Protein AF-A0A6A5V640-F1 (afdb_monomer)

Structure (mmCIF, N/CA/C/O backbone):
data_AF-A0A6A5V640-F1
#
_entry.id   AF-A0A6A5V640-F1
#
loop_
_atom_site.group_PDB
_atom_site.id
_atom_site.type_symbol
_atom_site.label_atom_id
_atom_site.label_alt_id
_atom_site.label_comp_id
_atom_site.label_asym_id
_atom_site.label_entity_id
_atom_site.label_seq_id
_atom_site.pdbx_PDB_ins_code
_atom_site.Cartn_x
_atom_site.Cartn_y
_atom_site.Cartn_z
_atom_site.occupancy
_atom_site.B_iso_or_equiv
_atom_site.auth_seq_id
_atom_site.auth_comp_id
_atom_site.auth_asym_id
_atom_site.auth_atom_id
_atom_site.pdbx_PDB_model_num
ATOM 1 N N . LEU A 1 1 ? -22.359 9.514 -0.130 1.00 83.19 1 LEU A N 1
ATOM 2 C CA . LEU A 1 1 ? -21.166 8.888 -0.755 1.00 83.19 1 LEU A CA 1
ATOM 3 C C . LEU A 1 1 ? -19.859 9.424 -0.189 1.00 83.19 1 LEU A C 1
ATOM 5 O O . LEU A 1 1 ? -19.037 8.633 0.251 1.00 83.19 1 LEU A O 1
ATOM 9 N N . PHE A 1 2 ? -19.688 10.746 -0.140 1.00 85.56 2 PHE A N 1
ATOM 10 C CA . PHE A 1 2 ? -18.412 11.365 0.232 1.00 85.56 2 PHE A CA 1
ATOM 11 C C . PHE A 1 2 ? -18.078 11.335 1.731 1.00 85.56 2 PHE A C 1
ATOM 13 O O . PHE A 1 2 ? -16.916 11.161 2.067 1.00 85.56 2 PHE A O 1
ATOM 20 N N . LYS A 1 3 ? -19.066 11.401 2.641 1.00 88.06 3 LYS A N 1
ATOM 21 C CA . LYS A 1 3 ? -18.824 11.199 4.089 1.00 88.06 3 LYS A CA 1
ATOM 22 C C . LYS A 1 3 ? -18.163 9.836 4.387 1.00 88.06 3 LYS A C 1
ATOM 24 O O . LYS A 1 3 ? -17.110 9.823 5.013 1.00 88.06 3 LYS A O 1
ATOM 29 N N . PRO A 1 4 ? -18.709 8.699 3.904 1.00 89.88 4 PRO A N 1
ATOM 30 C CA . PRO A 1 4 ? -18.049 7.399 4.044 1.00 89.88 4 PRO A CA 1
ATOM 31 C C . PRO A 1 4 ? -16.647 7.336 3.430 1.00 89.88 4 PRO A C 1
ATOM 33 O O . PRO A 1 4 ? -15.765 6.721 4.017 1.00 89.88 4 PRO A O 1
ATOM 36 N N . LEU A 1 5 ? -16.431 7.977 2.274 1.00 92.25 5 LEU A N 1
ATOM 37 C CA . LEU A 1 5 ? -15.107 8.059 1.648 1.00 92.25 5 LEU A CA 1
ATOM 38 C C . LEU A 1 5 ? -14.114 8.809 2.544 1.00 92.25 5 LEU A C 1
ATOM 40 O O . LEU A 1 5 ? -13.011 8.322 2.757 1.00 92.25 5 LEU A O 1
ATOM 44 N N . LEU A 1 6 ? -14.516 9.962 3.087 1.00 92.38 6 LEU A N 1
ATOM 45 C CA . LEU A 1 6 ? -13.693 10.759 3.994 1.00 92.38 6 LEU A CA 1
ATOM 46 C C . LEU A 1 6 ? -13.289 9.942 5.225 1.00 92.38 6 LEU A C 1
ATOM 48 O O . LEU A 1 6 ? -12.111 9.884 5.554 1.00 92.38 6 LEU A O 1
ATOM 52 N N . LEU A 1 7 ? -14.248 9.274 5.872 1.00 93.62 7 LEU A N 1
ATOM 53 C CA . LEU A 1 7 ? -13.985 8.448 7.055 1.00 93.62 7 LEU A CA 1
ATOM 54 C C . LEU A 1 7 ? -13.059 7.267 6.740 1.00 93.62 7 LEU A C 1
ATOM 56 O O . LEU A 1 7 ? -12.133 6.992 7.500 1.00 93.62 7 LEU A O 1
ATOM 60 N N . ALA A 1 8 ? -13.279 6.588 5.611 1.00 93.94 8 ALA A N 1
ATOM 61 C CA . ALA A 1 8 ? -12.429 5.483 5.180 1.00 93.94 8 ALA A CA 1
ATOM 62 C C . ALA A 1 8 ? -11.005 5.954 4.852 1.00 93.94 8 ALA A C 1
ATOM 64 O O . ALA A 1 8 ? -10.042 5.299 5.238 1.00 93.94 8 ALA A O 1
ATOM 65 N N . TYR A 1 9 ? -10.866 7.108 4.196 1.00 94.81 9 TYR A N 1
ATOM 66 C CA . TYR A 1 9 ? -9.568 7.697 3.878 1.00 94.81 9 TYR A CA 1
ATOM 67 C C . TYR A 1 9 ? -8.826 8.160 5.132 1.00 94.81 9 TYR A C 1
ATOM 69 O O . TYR A 1 9 ? -7.646 7.863 5.281 1.00 94.81 9 TYR A O 1
ATOM 77 N N . LEU A 1 10 ? -9.517 8.824 6.063 1.00 94.19 10 LEU A N 1
ATOM 78 C CA . LEU A 1 10 ? -8.949 9.202 7.358 1.00 94.19 10 LEU A CA 1
ATOM 79 C C . LEU A 1 10 ? -8.451 7.970 8.116 1.00 94.19 10 LEU A C 1
ATOM 81 O O . LEU A 1 10 ? -7.334 7.988 8.618 1.00 94.19 10 LEU A O 1
ATOM 85 N N . LYS A 1 11 ? -9.234 6.884 8.136 1.00 94.31 11 LYS A N 1
ATOM 86 C CA . LYS A 1 11 ? -8.821 5.613 8.742 1.00 94.31 11 LYS A CA 1
ATOM 87 C C . LYS A 1 11 ? -7.591 5.014 8.055 1.00 94.31 11 LYS A C 1
ATOM 89 O O . LYS A 1 11 ? -6.667 4.610 8.746 1.00 94.31 11 LYS A O 1
ATOM 94 N N . ALA A 1 12 ? -7.558 4.978 6.723 1.00 92.69 12 ALA A N 1
ATOM 95 C CA . ALA A 1 12 ? -6.407 4.469 5.973 1.00 92.69 12 ALA A CA 1
ATOM 96 C C . ALA A 1 12 ? -5.138 5.306 6.233 1.00 92.69 12 ALA A C 1
ATOM 98 O O . ALA A 1 12 ? -4.031 4.779 6.355 1.00 92.69 12 ALA A O 1
ATOM 99 N N . LEU A 1 13 ? -5.300 6.624 6.363 1.00 92.12 13 LEU A N 1
ATOM 100 C CA . LEU A 1 13 ? -4.211 7.544 6.665 1.00 92.12 13 LEU A CA 1
ATOM 101 C C . LEU A 1 13 ? -3.693 7.347 8.094 1.00 92.12 13 LEU A C 1
ATOM 103 O O . LEU A 1 13 ? -2.481 7.274 8.288 1.00 92.12 13 LEU A O 1
ATOM 107 N N . THR A 1 14 ? -4.572 7.215 9.091 1.00 92.19 14 THR A N 1
ATOM 108 C CA . THR A 1 14 ? -4.141 6.963 10.475 1.00 92.19 14 THR A CA 1
ATOM 109 C C . THR A 1 14 ? -3.458 5.609 10.615 1.00 92.19 14 THR A C 1
ATOM 111 O O . THR A 1 14 ? -2.423 5.532 11.274 1.00 92.19 14 THR A O 1
ATOM 114 N N . THR A 1 15 ? -3.955 4.563 9.947 1.00 90.81 15 THR A N 1
ATOM 115 C CA . THR A 1 15 ? -3.275 3.260 9.922 1.00 90.81 15 THR A CA 1
ATOM 116 C C . THR A 1 15 ? -1.907 3.355 9.263 1.00 90.81 15 THR A C 1
ATOM 118 O O . THR A 1 15 ? -0.949 2.818 9.804 1.00 90.81 15 THR A O 1
ATOM 121 N N . TYR A 1 16 ? -1.773 4.093 8.157 1.00 90.88 16 TYR A N 1
ATOM 122 C CA . TYR A 1 16 ? -0.480 4.297 7.499 1.00 90.88 16 TYR A CA 1
ATOM 123 C C . TYR A 1 16 ? 0.527 5.016 8.406 1.00 90.88 16 TYR A C 1
ATOM 125 O O . TYR A 1 16 ? 1.676 4.591 8.517 1.00 90.88 16 TYR A O 1
ATOM 133 N N . LEU A 1 17 ? 0.100 6.085 9.086 1.00 90.50 17 LEU A N 1
ATOM 134 C CA . LEU A 1 17 ? 0.956 6.819 10.022 1.00 90.50 17 LEU A CA 1
ATOM 135 C C . LEU A 1 17 ? 1.378 5.953 11.211 1.00 90.50 17 LEU A C 1
ATOM 137 O O . LEU A 1 17 ? 2.538 6.014 11.616 1.00 90.50 17 LEU A O 1
ATOM 141 N N . HIS A 1 18 ? 0.459 5.138 11.734 1.00 89.31 18 HIS A N 1
ATOM 142 C CA . HIS A 1 18 ? 0.736 4.208 12.824 1.00 89.31 18 HIS A CA 1
ATOM 143 C C . HIS A 1 18 ? 1.710 3.103 12.393 1.00 89.31 18 HIS A C 1
ATOM 145 O O . HIS A 1 18 ? 2.699 2.859 13.076 1.00 89.31 18 HIS A O 1
ATOM 151 N N . GLU A 1 19 ? 1.486 2.473 11.235 1.00 89.69 19 GLU A N 1
ATOM 152 C CA . GLU A 1 19 ? 2.383 1.451 10.677 1.00 89.69 19 GLU A CA 1
ATOM 153 C C . GLU A 1 19 ? 3.792 1.998 10.421 1.00 89.69 19 GLU A C 1
ATOM 155 O O . GLU A 1 19 ? 4.782 1.303 10.639 1.00 89.69 19 GLU A O 1
ATOM 160 N N . ALA A 1 20 ? 3.890 3.251 9.974 1.00 87.44 20 ALA A N 1
ATOM 161 C CA . ALA A 1 20 ? 5.163 3.913 9.744 1.00 87.44 20 ALA A CA 1
ATOM 162 C C . ALA A 1 20 ? 5.781 4.531 11.008 1.00 87.44 20 ALA A C 1
ATOM 164 O O . ALA A 1 20 ? 6.901 5.028 10.915 1.00 87.44 20 ALA A O 1
ATOM 165 N N . GLN A 1 21 ? 5.075 4.555 12.147 1.00 86.75 21 GLN A N 1
ATOM 166 C CA . GLN A 1 21 ? 5.479 5.245 13.384 1.00 86.75 21 GLN A CA 1
ATOM 167 C C . GLN A 1 21 ? 5.934 6.704 13.154 1.00 86.75 21 GLN A C 1
ATOM 169 O O . GLN A 1 21 ? 6.833 7.209 13.820 1.00 86.75 21 GLN A O 1
ATOM 174 N N . GLY A 1 22 ? 5.378 7.380 12.144 1.00 85.50 22 GLY A N 1
ATOM 175 C CA . GLY A 1 22 ? 5.821 8.722 11.734 1.00 85.50 22 GLY A CA 1
ATOM 176 C C . GLY A 1 22 ? 7.211 8.798 11.074 1.00 85.50 22 GLY A C 1
ATOM 177 O O . GLY A 1 22 ? 7.643 9.884 10.696 1.00 85.50 22 GLY A O 1
ATOM 178 N N . LEU A 1 23 ? 7.904 7.674 10.858 1.00 86.88 23 LEU A N 1
ATOM 179 C CA . LEU A 1 23 ? 9.219 7.619 10.197 1.00 86.88 23 LEU A CA 1
ATOM 180 C C . LEU A 1 23 ? 9.146 7.920 8.694 1.00 86.88 23 LEU A C 1
ATOM 182 O O . LEU A 1 23 ? 10.158 8.248 8.066 1.00 86.88 23 LEU A O 1
ATOM 186 N N . LEU A 1 24 ? 7.964 7.760 8.093 1.00 86.44 24 LEU A N 1
ATOM 187 C CA . LEU A 1 24 ? 7.711 8.064 6.691 1.00 86.44 24 LEU A CA 1
ATOM 188 C C . LEU A 1 24 ? 6.786 9.265 6.563 1.00 86.44 24 LEU A C 1
ATOM 190 O O . LEU A 1 24 ? 5.650 9.253 7.030 1.00 86.44 24 LEU A O 1
ATOM 194 N N . LEU A 1 25 ? 7.258 10.268 5.829 1.00 86.56 25 LEU A N 1
ATOM 195 C CA . LEU A 1 25 ? 6.420 11.362 5.362 1.00 86.56 25 LEU A CA 1
ATOM 196 C C . LEU A 1 25 ? 5.479 10.858 4.265 1.00 86.56 25 LEU A C 1
ATOM 198 O O . LEU A 1 25 ? 5.906 10.142 3.353 1.00 86.56 25 LEU A O 1
ATOM 202 N N . VAL A 1 26 ? 4.216 11.278 4.333 1.00 87.75 26 VAL A N 1
ATOM 203 C CA . VAL A 1 26 ? 3.234 11.044 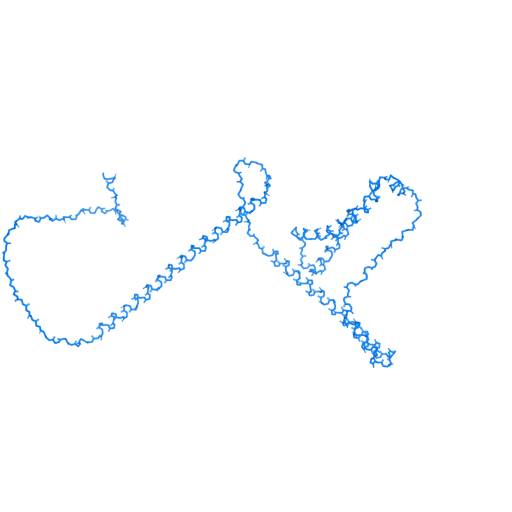3.271 1.00 87.75 26 VAL A CA 1
ATOM 204 C C . VAL A 1 26 ? 3.654 11.845 2.042 1.00 87.75 26 VAL A C 1
ATOM 206 O O . VAL A 1 26 ? 3.713 13.075 2.075 1.00 87.75 26 VAL A O 1
ATOM 209 N N . LYS A 1 27 ? 3.959 11.156 0.943 1.00 87.56 27 LYS A N 1
ATOM 210 C CA . LYS A 1 27 ? 4.291 11.781 -0.341 1.00 87.56 27 LYS A CA 1
ATOM 211 C C . LYS A 1 27 ? 3.107 11.699 -1.294 1.00 87.56 27 LYS A C 1
ATOM 213 O O . LYS A 1 27 ? 2.215 10.870 -1.153 1.00 87.56 27 LYS A O 1
ATOM 218 N N . LYS A 1 28 ? 3.151 12.496 -2.366 1.00 86.94 28 LYS A N 1
ATOM 219 C CA . LYS A 1 28 ? 2.144 12.458 -3.444 1.00 86.94 28 LYS A CA 1
ATOM 220 C C . LYS A 1 28 ? 1.952 11.054 -4.042 1.00 86.94 28 LYS A C 1
ATOM 222 O O . LYS A 1 28 ? 0.849 10.713 -4.449 1.00 86.94 28 LYS A O 1
ATOM 227 N N . GLY A 1 29 ? 3.008 10.237 -4.076 1.00 83.88 29 GLY A N 1
ATOM 228 C CA . GLY A 1 29 ? 2.938 8.850 -4.552 1.00 83.88 29 GLY A CA 1
ATOM 229 C C . GLY A 1 29 ? 2.119 7.915 -3.655 1.00 83.88 29 GLY A C 1
ATOM 230 O O . GLY A 1 29 ? 1.600 6.917 -4.149 1.00 83.88 29 GLY A O 1
ATOM 231 N N . ASP A 1 30 ? 1.952 8.257 -2.377 1.00 87.12 30 ASP A N 1
ATOM 232 C CA . ASP A 1 30 ? 1.214 7.448 -1.403 1.00 87.12 30 ASP A CA 1
ATOM 233 C C . ASP A 1 30 ? -0.297 7.754 -1.437 1.00 87.12 30 ASP A C 1
ATOM 235 O O . ASP A 1 30 ? -1.102 6.970 -0.939 1.00 87.12 30 ASP A O 1
ATOM 239 N N . PHE A 1 31 ? -0.703 8.849 -2.099 1.00 91.62 31 PHE A N 1
ATOM 240 C CA . PHE A 1 31 ? -2.108 9.239 -2.239 1.00 91.62 31 PHE A CA 1
ATOM 241 C C . PHE A 1 31 ? -2.951 8.150 -2.903 1.00 91.62 31 PHE A C 1
ATOM 243 O O . PHE A 1 31 ? -3.997 7.787 -2.378 1.00 91.62 31 PHE A O 1
ATOM 250 N N . PHE A 1 32 ? -2.523 7.633 -4.061 1.00 91.38 32 PHE A N 1
ATOM 251 C CA . PHE A 1 32 ? -3.366 6.724 -4.839 1.00 91.38 32 PHE A CA 1
ATOM 252 C C . PHE A 1 32 ? -3.629 5.392 -4.122 1.00 91.38 32 PHE A C 1
ATOM 254 O O . PHE A 1 32 ? -4.789 4.999 -4.083 1.00 91.38 32 PHE A O 1
ATOM 261 N N . PRO A 1 33 ? -2.636 4.711 -3.512 1.00 91.38 33 PRO A N 1
ATOM 262 C CA . PRO A 1 33 ? -2.901 3.522 -2.702 1.00 91.38 33 PRO A CA 1
ATOM 263 C C . PRO A 1 33 ? -3.914 3.762 -1.572 1.00 91.38 33 PRO A C 1
ATOM 265 O O . PRO A 1 33 ? -4.885 3.014 -1.469 1.00 91.38 33 PRO A O 1
ATOM 268 N N . LEU A 1 34 ? -3.738 4.833 -0.788 1.00 92.69 34 LEU A N 1
ATOM 269 C CA . LEU A 1 34 ? -4.631 5.181 0.328 1.00 92.69 34 LEU A CA 1
ATOM 270 C C . LEU A 1 34 ? -6.040 5.546 -0.157 1.00 92.69 34 LEU A C 1
ATOM 272 O O . LEU A 1 34 ? -7.049 5.111 0.399 1.00 92.69 34 LEU A O 1
ATOM 276 N N . PHE A 1 35 ? -6.114 6.333 -1.230 1.00 94.25 35 PHE A N 1
ATOM 277 C CA . PHE A 1 35 ? -7.369 6.710 -1.863 1.00 94.25 35 PHE A CA 1
ATOM 278 C C . PHE A 1 35 ? -8.092 5.496 -2.441 1.00 94.25 35 PHE A C 1
ATOM 280 O O . PHE A 1 35 ? -9.301 5.375 -2.277 1.00 94.25 35 PHE A O 1
ATOM 287 N N . TRP A 1 36 ? -7.372 4.597 -3.110 1.00 94.38 36 TRP A N 1
ATOM 288 C CA . TRP A 1 36 ? -7.953 3.418 -3.737 1.00 94.38 36 TRP A CA 1
ATOM 289 C C . TRP A 1 36 ? -8.538 2.465 -2.697 1.00 94.38 36 TRP A C 1
ATOM 291 O O . TRP A 1 36 ? -9.663 1.991 -2.860 1.00 94.38 36 TRP A O 1
ATOM 301 N N . GLU A 1 37 ? -7.832 2.243 -1.589 1.00 93.31 37 GLU A N 1
ATOM 302 C CA . GLU A 1 37 ? -8.354 1.472 -0.462 1.00 93.31 37 GLU A CA 1
ATOM 303 C C . GLU A 1 37 ? -9.655 2.089 0.071 1.00 93.31 37 GLU A C 1
ATOM 305 O O . GLU A 1 37 ? -10.697 1.427 0.093 1.00 93.31 37 GLU A O 1
ATOM 310 N N . ALA A 1 38 ? -9.641 3.388 0.381 1.00 94.62 38 ALA A N 1
ATOM 311 C CA . ALA A 1 38 ? -10.828 4.103 0.841 1.00 94.62 38 ALA A CA 1
ATOM 312 C C . ALA A 1 38 ? -11.985 4.037 -0.171 1.00 94.62 38 ALA A C 1
ATOM 314 O O . ALA A 1 38 ? -13.132 3.788 0.207 1.00 94.62 38 ALA A O 1
ATOM 315 N N . TRP A 1 39 ? -11.682 4.191 -1.461 1.00 94.06 39 TRP A N 1
ATOM 316 C CA . TRP A 1 39 ? -12.645 4.136 -2.554 1.00 94.06 39 TRP A CA 1
ATOM 317 C C . TRP A 1 39 ? -13.341 2.778 -2.630 1.00 94.06 39 TRP A C 1
ATOM 319 O O . TRP A 1 39 ? -14.569 2.716 -2.701 1.00 94.06 39 TRP A O 1
ATOM 329 N N . THR A 1 40 ? -12.583 1.681 -2.567 1.00 93.44 40 THR A N 1
ATOM 330 C CA . THR A 1 40 ? -13.148 0.320 -2.608 1.00 93.44 40 THR A CA 1
ATOM 331 C C . THR A 1 40 ? -14.044 0.020 -1.403 1.00 93.44 40 THR A C 1
ATOM 333 O O . THR A 1 40 ? -15.020 -0.730 -1.514 1.00 93.44 40 THR A O 1
ATOM 336 N N . ILE A 1 41 ? -13.764 0.642 -0.255 1.00 91.00 41 ILE A N 1
ATOM 337 C CA . ILE A 1 41 ? -14.586 0.530 0.951 1.00 91.00 41 ILE A CA 1
ATOM 338 C C . ILE A 1 41 ? -15.878 1.345 0.803 1.00 91.00 41 ILE A C 1
ATOM 340 O O . ILE A 1 41 ? -16.960 0.834 1.113 1.00 91.00 41 ILE A O 1
ATOM 344 N N . SER A 1 42 ? -15.788 2.587 0.322 1.00 90.94 42 SER A N 1
ATOM 345 C CA . SER A 1 42 ? -16.916 3.522 0.298 1.00 90.94 42 SER A CA 1
ATOM 346 C C . SER A 1 42 ? -17.847 3.343 -0.903 1.00 90.94 42 SER A C 1
ATOM 348 O O . SER A 1 42 ? -19.066 3.417 -0.743 1.00 90.94 42 SER A O 1
ATOM 350 N N . PHE A 1 43 ? -17.320 3.077 -2.101 1.00 91.19 43 PHE A N 1
ATOM 351 C CA . PHE A 1 43 ? -18.090 2.972 -3.350 1.00 91.19 43 PHE A CA 1
ATOM 352 C C . PHE A 1 43 ? -18.587 1.548 -3.621 1.00 91.19 43 PHE A C 1
ATOM 354 O O . PHE A 1 43 ? -18.476 1.008 -4.719 1.00 91.19 43 PHE A O 1
ATOM 361 N N . LYS A 1 44 ? -19.197 0.929 -2.607 1.00 92.62 44 LYS A N 1
ATOM 362 C CA . LYS A 1 44 ? -19.898 -0.354 -2.752 1.00 92.62 44 LYS A CA 1
ATOM 363 C C . LYS A 1 44 ? -21.324 -0.127 -3.240 1.00 92.62 44 LYS A C 1
ATOM 365 O O . LYS A 1 44 ? -21.980 0.819 -2.804 1.00 92.62 44 LYS A O 1
ATOM 370 N N . LYS A 1 45 ? -21.862 -1.056 -4.044 1.00 91.88 45 LYS A N 1
ATOM 371 C CA . LYS A 1 45 ? -23.257 -1.016 -4.540 1.00 91.88 45 LYS A CA 1
ATOM 372 C C . LYS A 1 45 ? -24.262 -0.711 -3.421 1.00 91.88 45 LYS A C 1
ATOM 374 O O . LYS A 1 45 ? -25.115 0.152 -3.582 1.00 91.88 45 LYS A O 1
ATOM 379 N N . LYS A 1 46 ? -24.113 -1.357 -2.257 1.00 91.38 46 LYS A N 1
ATOM 380 C CA . LYS A 1 46 ? -24.972 -1.135 -1.079 1.00 91.38 46 LYS A CA 1
ATOM 381 C C . LYS A 1 46 ? -24.918 0.315 -0.575 1.00 91.38 46 LYS A C 1
ATOM 383 O O . LYS A 1 46 ? -25.960 0.915 -0.335 1.00 91.38 46 LYS A O 1
ATOM 388 N N . THR A 1 47 ? -23.722 0.883 -0.434 1.00 89.12 47 THR A N 1
ATOM 389 C CA . THR A 1 47 ? -23.517 2.267 0.028 1.00 89.12 47 THR A CA 1
ATOM 390 C C . THR A 1 47 ? -24.041 3.278 -0.987 1.00 89.12 47 THR A C 1
ATOM 392 O O . THR A 1 47 ? -24.643 4.280 -0.605 1.00 89.12 47 THR A O 1
ATOM 395 N N . ILE A 1 48 ? -23.867 2.984 -2.279 1.00 90.25 48 ILE A N 1
ATOM 396 C CA . ILE A 1 48 ? -24.400 3.789 -3.378 1.00 90.25 48 ILE A CA 1
ATOM 397 C C . ILE A 1 48 ? -25.927 3.814 -3.323 1.00 90.25 48 ILE A C 1
ATOM 399 O O . ILE A 1 48 ? -26.507 4.892 -3.217 1.00 90.25 48 ILE A O 1
ATOM 403 N N . LEU A 1 49 ? -26.582 2.655 -3.259 1.00 90.19 49 LEU A N 1
ATOM 404 C CA . LEU A 1 49 ? -28.041 2.577 -3.143 1.00 90.19 49 LEU A CA 1
ATOM 405 C C . LEU A 1 49 ? -28.566 3.294 -1.890 1.00 90.19 49 LEU A C 1
ATOM 407 O O . LEU A 1 49 ? -29.501 4.084 -1.988 1.00 90.19 49 LEU A O 1
ATOM 411 N N . LYS A 1 50 ? -27.927 3.095 -0.727 1.00 88.94 50 LYS A N 1
ATOM 412 C CA . LYS A 1 50 ? -28.277 3.823 0.507 1.00 88.94 50 LYS A CA 1
ATOM 413 C C . LYS A 1 50 ? -28.155 5.337 0.332 1.00 88.94 50 LYS A C 1
ATOM 415 O O . LYS A 1 50 ? -29.000 6.073 0.825 1.00 88.94 50 LYS A O 1
ATOM 420 N N . SER A 1 51 ? -27.128 5.804 -0.376 1.00 87.44 51 SER A N 1
ATOM 421 C CA . SER A 1 51 ? -26.930 7.236 -0.597 1.00 87.44 51 SER A CA 1
ATOM 422 C C . SER A 1 51 ? -27.965 7.859 -1.532 1.00 87.44 51 SER A C 1
ATOM 424 O O . SER A 1 51 ? -28.419 8.956 -1.236 1.00 87.44 51 SER A O 1
ATOM 426 N N . PHE A 1 52 ? -28.384 7.155 -2.589 1.00 88.62 52 PHE A N 1
ATOM 427 C CA . PHE A 1 52 ? -29.469 7.606 -3.467 1.00 88.62 52 PHE A CA 1
ATOM 428 C C . PHE A 1 52 ? -30.827 7.604 -2.757 1.00 88.62 52 PHE A C 1
ATOM 430 O O . PHE A 1 52 ? -31.624 8.520 -2.957 1.00 88.62 52 PHE A O 1
ATOM 437 N N . LYS A 1 53 ? -31.062 6.617 -1.880 1.00 87.81 53 LYS A N 1
ATOM 438 C CA . LYS A 1 53 ? -32.258 6.571 -1.031 1.00 87.81 53 LYS A CA 1
ATOM 439 C C . LYS A 1 53 ? -32.284 7.747 -0.051 1.00 87.81 53 LYS A C 1
ATOM 441 O O . LYS A 1 53 ? -33.317 8.383 0.102 1.00 87.81 53 LYS A O 1
ATOM 446 N N . ALA A 1 54 ? -31.150 8.055 0.580 1.00 85.88 54 ALA A N 1
ATOM 447 C CA . ALA A 1 54 ? -31.034 9.157 1.536 1.00 85.88 54 ALA A CA 1
ATOM 448 C C . ALA A 1 54 ? -31.216 10.543 0.895 1.00 85.88 54 ALA A C 1
ATOM 450 O O . ALA A 1 54 ? -31.659 11.465 1.567 1.00 85.88 54 ALA A O 1
ATOM 451 N N . THR A 1 55 ? -30.879 10.707 -0.387 1.00 84.88 55 THR A N 1
ATOM 452 C CA . THR A 1 55 ? -31.134 11.956 -1.119 1.00 84.88 55 THR A CA 1
ATOM 453 C C . THR A 1 55 ? -32.537 12.027 -1.715 1.00 84.88 55 THR A C 1
ATOM 455 O O . THR A 1 55 ? -32.883 13.056 -2.282 1.00 84.88 55 THR A O 1
ATOM 458 N N . GLY A 1 56 ? -33.333 10.953 -1.653 1.00 85.69 56 GLY A N 1
ATOM 459 C CA . GLY A 1 56 ? -34.659 10.917 -2.274 1.00 85.69 56 GLY A CA 1
ATOM 460 C C . GLY A 1 56 ? -34.642 11.024 -3.805 1.00 85.69 56 GLY A C 1
ATOM 461 O O . GLY A 1 56 ? -35.690 11.231 -4.412 1.00 85.69 56 GLY A O 1
ATOM 462 N N . ILE A 1 57 ? -33.468 10.898 -4.444 1.00 85.25 57 ILE A N 1
ATOM 463 C CA . ILE A 1 57 ? -33.332 10.896 -5.911 1.00 85.25 57 ILE A CA 1
ATOM 464 C C . ILE A 1 57 ? -33.865 9.571 -6.463 1.00 85.25 57 ILE A C 1
ATOM 466 O O . ILE A 1 57 ? -34.588 9.553 -7.460 1.00 85.25 57 ILE A O 1
ATOM 470 N N . TRP A 1 58 ? -33.499 8.463 -5.806 1.00 81.06 58 TRP A N 1
ATOM 471 C CA . TRP A 1 58 ? -33.960 7.125 -6.155 1.00 81.06 58 TRP A CA 1
ATOM 472 C C . TRP A 1 58 ? -34.086 6.226 -4.914 1.00 81.06 58 TRP A C 1
ATOM 474 O O . TRP A 1 58 ? -33.069 5.938 -4.272 1.00 81.06 58 TRP A O 1
ATOM 484 N N . PRO A 1 59 ? -35.289 5.722 -4.587 1.00 85.50 59 PRO A N 1
ATOM 485 C CA . PRO A 1 59 ? -36.588 6.031 -5.201 1.00 85.50 59 PRO A CA 1
ATOM 486 C C . PRO A 1 59 ? -36.933 7.521 -5.081 1.00 85.50 59 PRO A C 1
ATOM 488 O O . PRO A 1 59 ? -36.508 8.166 -4.124 1.00 85.50 59 PRO A O 1
ATOM 491 N N . ARG A 1 60 ? -37.670 8.069 -6.054 1.00 86.06 60 ARG A N 1
ATOM 492 C CA . ARG A 1 60 ? -38.011 9.497 -6.081 1.00 86.06 60 ARG A CA 1
ATOM 493 C C . ARG A 1 60 ? -38.965 9.817 -4.923 1.00 86.06 60 ARG A C 1
ATOM 495 O O . ARG A 1 60 ? -40.134 9.458 -4.981 1.00 86.06 60 ARG A O 1
ATOM 502 N N . ASN A 1 61 ? -38.454 10.451 -3.870 1.00 85.12 61 ASN A N 1
ATOM 503 C CA . ASN A 1 61 ? -39.224 10.851 -2.693 1.00 85.12 61 ASN A CA 1
ATOM 504 C C . ASN A 1 61 ? -38.622 12.122 -2.067 1.00 85.12 61 ASN A C 1
ATOM 506 O O . ASN A 1 61 ? -37.587 12.070 -1.404 1.00 85.12 61 ASN A O 1
ATOM 510 N N . ALA A 1 62 ? -39.288 13.262 -2.265 1.00 82.50 62 ALA A N 1
ATOM 511 C CA . ALA A 1 62 ? -38.842 14.557 -1.749 1.00 82.50 62 ALA A CA 1
ATOM 512 C C . ALA A 1 62 ? -39.010 14.699 -0.224 1.00 82.50 62 ALA A C 1
ATOM 514 O O . ALA A 1 62 ? -38.293 15.484 0.400 1.00 82.50 62 ALA A O 1
ATOM 515 N N . GLU A 1 63 ? -39.902 13.918 0.398 1.00 84.56 63 GLU A N 1
ATOM 516 C CA . GLU A 1 63 ? -40.172 14.004 1.838 1.00 84.56 63 GLU A CA 1
ATOM 517 C C . GLU A 1 63 ? -38.949 13.652 2.682 1.00 84.56 63 GLU A C 1
ATOM 519 O O . GLU A 1 63 ? -38.786 14.197 3.768 1.00 84.56 63 GLU A O 1
ATOM 524 N N . VAL A 1 64 ? -38.047 12.811 2.166 1.00 82.50 64 VAL A N 1
ATOM 525 C CA . VAL A 1 64 ? -36.797 12.435 2.848 1.00 82.50 64 VAL A CA 1
ATOM 526 C C . VAL A 1 64 ? -35.935 13.666 3.155 1.00 82.50 64 VAL A C 1
ATOM 528 O O . VAL A 1 64 ? -35.319 13.750 4.215 1.00 82.50 64 VAL A O 1
ATOM 531 N N . ILE A 1 65 ? -35.907 14.647 2.248 1.00 81.75 65 ILE A N 1
ATOM 532 C CA . ILE A 1 65 ? -35.184 15.906 2.460 1.00 81.75 65 ILE A CA 1
ATOM 533 C C . ILE A 1 65 ? -35.982 16.810 3.403 1.00 81.75 65 ILE A C 1
ATOM 535 O O . ILE A 1 65 ? -35.406 17.395 4.317 1.00 81.75 65 ILE A O 1
ATOM 539 N N . LEU A 1 66 ? -37.301 16.897 3.213 1.00 84.81 66 LEU A N 1
ATOM 540 C CA . LEU A 1 66 ? -38.178 17.763 4.008 1.00 84.81 66 LEU A CA 1
ATOM 541 C C . LEU A 1 66 ? -38.235 17.349 5.489 1.00 84.81 66 LEU A C 1
ATOM 543 O O . LEU A 1 66 ? -38.250 18.214 6.362 1.00 84.81 66 LEU A O 1
ATOM 547 N N . GLN A 1 67 ? -38.193 16.048 5.793 1.00 83.44 67 GLN A N 1
ATOM 548 C CA . GLN A 1 67 ? -38.157 15.520 7.163 1.00 83.44 67 GLN A CA 1
ATOM 549 C C . GLN A 1 67 ? -36.922 15.983 7.944 1.00 83.44 67 GLN A C 1
ATOM 551 O O . GLN A 1 67 ? -37.011 16.178 9.150 1.00 83.44 67 GLN A O 1
ATOM 556 N N . LYS A 1 68 ? -35.794 16.235 7.270 1.00 79.50 68 LYS A N 1
ATOM 557 C CA . LYS A 1 68 ? -34.561 16.722 7.907 1.00 79.50 68 LYS A CA 1
ATOM 558 C C . LYS A 1 68 ? -34.698 18.134 8.494 1.00 79.50 68 LYS A C 1
ATOM 560 O O . LYS A 1 68 ? -33.950 18.491 9.397 1.00 79.50 68 LYS A O 1
ATOM 565 N N . TYR A 1 69 ? -35.621 18.934 7.961 1.00 81.06 69 TYR A N 1
ATOM 566 C CA . TYR A 1 69 ? -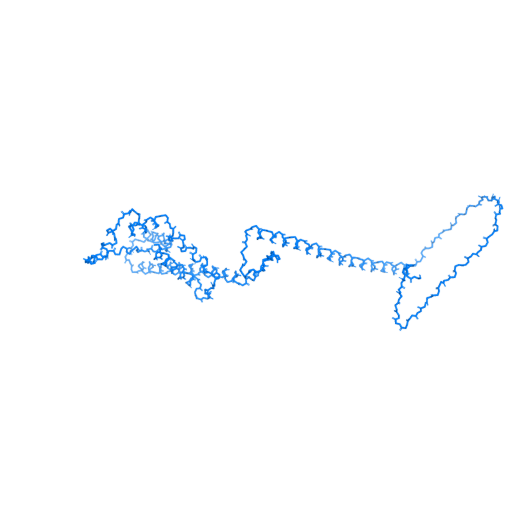35.880 20.308 8.403 1.00 81.06 69 TYR A CA 1
ATOM 567 C C . TYR A 1 69 ? -37.080 20.411 9.346 1.00 81.06 69 TYR A C 1
ATOM 569 O O . TYR A 1 69 ? -37.357 21.490 9.866 1.00 81.06 69 TYR A O 1
ATOM 577 N N . ARG A 1 70 ? -37.790 19.302 9.593 1.00 83.38 70 ARG A N 1
ATOM 578 C CA . ARG A 1 70 ? -38.777 19.244 10.669 1.00 83.38 70 ARG A CA 1
ATOM 579 C C . ARG A 1 70 ? -38.026 19.049 11.989 1.00 83.38 70 ARG A C 1
ATOM 581 O O . ARG A 1 70 ? -37.209 18.131 12.068 1.00 83.38 70 ARG A O 1
ATOM 588 N N . PRO A 1 71 ? -38.279 19.867 13.022 1.00 65.62 71 PRO A N 1
ATOM 589 C CA . PRO A 1 71 ? -37.661 19.675 14.325 1.00 65.62 71 PRO A CA 1
ATOM 590 C C . PRO A 1 71 ? -38.147 18.343 14.905 1.00 65.62 71 PRO A C 1
ATOM 592 O O . PRO A 1 71 ? -39.283 18.226 15.349 1.00 65.62 71 PRO A O 1
ATOM 595 N N . SER A 1 72 ? -37.300 17.319 14.850 1.00 59.34 72 SER A N 1
ATOM 596 C CA . SER A 1 72 ? -37.483 16.089 15.617 1.00 59.34 72 SER A CA 1
ATOM 597 C C . SER A 1 72 ? -36.509 16.128 16.785 1.00 59.34 72 SER A C 1
ATOM 599 O O . SER A 1 72 ? -35.319 16.386 16.603 1.00 59.34 72 SER A O 1
ATOM 601 N N . THR A 1 73 ? -37.035 15.907 17.985 1.00 55.44 73 THR A N 1
ATOM 602 C CA . THR A 1 73 ? -36.268 15.643 19.204 1.00 55.44 73 THR A CA 1
ATOM 603 C C . THR A 1 73 ? -35.232 14.539 18.943 1.00 55.44 73 THR A C 1
ATOM 605 O O . THR A 1 73 ? -35.546 13.554 18.269 1.00 55.44 73 THR A O 1
ATOM 608 N N . PRO A 1 74 ? -33.984 14.681 19.423 1.00 48.97 74 PRO A N 1
ATOM 609 C CA . PRO A 1 74 ? -32.920 13.769 19.040 1.00 48.97 74 PRO A CA 1
ATOM 610 C C . PRO A 1 74 ? -33.076 12.440 19.782 1.00 48.97 74 PRO A C 1
ATOM 612 O O . PRO A 1 74 ? -32.817 12.343 20.977 1.00 48.97 74 PRO A O 1
ATOM 615 N N . VAL A 1 75 ? -33.446 11.394 19.047 1.00 46.66 75 VAL A N 1
ATOM 616 C CA . VAL A 1 75 ? -33.054 10.018 19.368 1.00 46.66 75 VAL A CA 1
ATOM 617 C C . VAL A 1 75 ? -32.079 9.589 18.278 1.00 46.66 75 VAL A C 1
ATOM 619 O O . VAL A 1 75 ? -32.408 8.828 17.372 1.00 46.66 75 VAL A O 1
ATOM 622 N N . GLU A 1 76 ? -30.862 10.132 18.327 1.00 41.41 76 GLU A N 1
ATOM 623 C CA . GLU A 1 76 ? -29.742 9.521 17.618 1.00 41.41 76 GLU A CA 1
ATOM 624 C C . GLU A 1 76 ? -29.250 8.348 18.469 1.00 41.41 76 GLU A C 1
ATOM 626 O O . GLU A 1 76 ? -28.368 8.471 19.316 1.00 41.41 76 GLU A O 1
ATOM 631 N N . GLN A 1 77 ? -29.834 7.171 18.234 1.00 40.03 77 GLN A N 1
ATOM 632 C CA . GLN A 1 77 ? -29.068 5.941 18.377 1.00 40.03 77 GLN A CA 1
ATOM 633 C C . GLN A 1 77 ? -28.039 5.935 17.249 1.00 40.03 77 GLN A C 1
ATOM 635 O O . GLN A 1 77 ? -28.230 5.325 16.196 1.00 40.03 77 GLN A O 1
ATOM 640 N N . ASP A 1 78 ? -26.926 6.623 17.488 1.00 33.38 78 ASP A N 1
ATOM 641 C CA . ASP A 1 78 ? -25.671 6.242 16.873 1.00 33.38 78 ASP A CA 1
ATOM 642 C C . ASP A 1 78 ? -25.425 4.798 17.303 1.00 33.38 78 ASP A C 1
ATOM 644 O O . ASP A 1 78 ? -24.948 4.511 18.406 1.00 33.38 78 ASP A O 1
ATOM 648 N N . SER A 1 79 ? -25.782 3.860 16.425 1.00 37.78 79 SER A N 1
ATOM 649 C CA . SER A 1 79 ? -25.236 2.515 16.445 1.00 37.78 79 SER A CA 1
ATOM 650 C C . SER A 1 79 ? -23.749 2.663 16.155 1.00 37.78 79 SER A C 1
ATOM 652 O O . SER A 1 79 ? -23.270 2.499 15.029 1.00 37.78 79 SER A O 1
ATOM 654 N N . ARG A 1 80 ? -23.024 3.062 17.196 1.00 39.78 80 ARG A N 1
ATOM 655 C CA . ARG A 1 80 ? -21.588 2.978 17.322 1.00 39.78 80 ARG A CA 1
ATOM 656 C C . ARG A 1 80 ? -21.316 1.488 17.220 1.00 39.78 80 ARG A C 1
ATOM 658 O O . ARG A 1 80 ? -21.372 0.769 18.213 1.00 39.78 80 ARG A O 1
ATOM 665 N N . GLU A 1 81 ? -21.131 1.011 15.990 1.00 33.81 81 GLU A N 1
ATOM 666 C CA . GLU A 1 81 ? -20.545 -0.291 15.718 1.00 33.81 81 GLU A CA 1
ATOM 667 C C . GLU A 1 81 ? -19.175 -0.244 16.382 1.00 33.81 81 GLU A C 1
ATOM 669 O O . GLU A 1 81 ? -18.186 0.253 15.836 1.00 33.81 81 GLU A O 1
ATOM 674 N N . SER A 1 82 ? -19.175 -0.675 17.640 1.00 32.81 82 SER A N 1
ATOM 675 C CA . SER A 1 82 ? -18.003 -0.974 18.422 1.00 32.81 82 SER A CA 1
ATOM 676 C C . SER A 1 82 ? -17.249 -2.000 17.598 1.00 32.81 82 SER A C 1
ATOM 678 O O . SER A 1 82 ? -17.606 -3.178 17.559 1.00 32.81 82 SER A O 1
ATOM 680 N N . SER A 1 83 ? -16.270 -1.511 16.837 1.00 35.06 83 SER A N 1
ATOM 681 C CA . SER A 1 83 ? -15.292 -2.330 16.141 1.00 35.06 83 SER A CA 1
ATOM 682 C C . SER A 1 83 ? -14.460 -2.993 17.227 1.00 35.06 83 SER A C 1
ATOM 684 O O . SER A 1 83 ? -13.387 -2.524 17.598 1.00 35.06 83 SER A O 1
ATOM 686 N N . THR A 1 84 ? -15.027 -4.043 17.806 1.00 36.34 84 THR A N 1
ATOM 687 C CA . THR A 1 84 ? -14.376 -4.886 18.785 1.00 36.34 84 THR A CA 1
ATOM 688 C C . THR A 1 84 ? -13.301 -5.661 18.042 1.00 36.34 84 THR A C 1
ATOM 690 O O . THR A 1 84 ? -13.557 -6.550 17.237 1.00 36.34 84 THR A O 1
ATOM 693 N N . SER A 1 85 ? -12.074 -5.200 18.277 1.00 36.84 85 SER A N 1
ATOM 694 C CA . SER A 1 85 ? -10.842 -5.980 18.302 1.00 36.84 85 SER A CA 1
ATOM 695 C C . SER A 1 85 ? -10.616 -6.936 17.127 1.00 36.84 85 SER A C 1
ATOM 697 O O . SER A 1 85 ? -10.927 -8.123 17.191 1.00 36.84 85 SER A O 1
ATOM 699 N N . VAL A 1 86 ? -9.881 -6.458 16.120 1.00 39.22 86 VAL A N 1
ATOM 700 C CA . VAL A 1 86 ? -8.957 -7.325 15.368 1.00 39.22 86 VAL A CA 1
ATOM 701 C C . VAL A 1 86 ? -7.716 -7.530 16.243 1.00 39.22 86 VAL A C 1
ATOM 703 O O . VAL A 1 86 ? -6.630 -7.065 15.927 1.00 39.22 86 VAL A O 1
ATOM 706 N N . LEU A 1 87 ? -7.896 -8.157 17.403 1.00 43.72 87 LEU A N 1
ATOM 707 C CA . LEU A 1 87 ? -6.799 -8.747 18.159 1.00 43.72 87 LEU A CA 1
ATOM 708 C C . LEU A 1 87 ? -7.032 -10.243 18.075 1.00 43.72 87 LEU A C 1
ATOM 710 O O . LEU A 1 87 ? -8.084 -10.749 18.471 1.00 43.72 87 LEU A O 1
ATOM 714 N N . SER A 1 88 ? -6.104 -10.934 17.426 1.00 50.59 88 SER A N 1
ATOM 715 C CA . SER A 1 88 ? -6.194 -12.366 17.193 1.00 50.59 88 SER A CA 1
ATOM 716 C C . SER A 1 88 ? -6.012 -13.100 18.522 1.00 50.59 88 SER A C 1
ATOM 718 O O . SER A 1 88 ? -4.944 -13.620 18.810 1.00 50.59 88 SER A O 1
ATOM 720 N N . GLY A 1 89 ? -7.082 -13.205 19.312 1.00 55.56 89 GLY A N 1
ATOM 721 C CA . GLY A 1 89 ? -7.092 -13.846 20.630 1.00 55.56 89 GLY A CA 1
ATOM 722 C C . GLY A 1 89 ? -6.932 -15.370 20.625 1.00 55.56 89 GLY A C 1
ATOM 723 O O . GLY A 1 89 ? -7.296 -16.042 21.584 1.00 55.56 89 GLY A O 1
ATOM 724 N N . LYS A 1 90 ? -6.441 -15.944 19.526 1.00 64.44 90 LYS A N 1
ATOM 725 C CA . LYS A 1 90 ? -6.478 -17.389 19.284 1.00 64.44 90 LYS A CA 1
ATOM 726 C C . LYS A 1 90 ? -5.517 -18.163 20.176 1.00 64.44 90 LYS A C 1
ATOM 728 O O . LYS A 1 90 ? -5.792 -19.328 20.437 1.00 64.44 90 LYS A O 1
ATOM 733 N N . ASP A 1 91 ? -4.436 -17.544 20.642 1.00 67.62 91 ASP A N 1
ATOM 734 C CA . ASP A 1 91 ? -3.413 -18.257 21.410 1.00 67.62 91 ASP A CA 1
ATOM 735 C C . ASP A 1 91 ? -3.606 -18.101 22.920 1.00 67.62 91 ASP A C 1
ATOM 737 O O . ASP A 1 91 ? -3.493 -19.086 23.648 1.00 67.62 91 ASP A O 1
ATOM 741 N N . TRP A 1 92 ? -4.044 -16.934 23.402 1.00 75.06 92 TRP A N 1
ATOM 742 C CA . TRP A 1 92 ? -4.335 -16.765 24.828 1.00 75.06 92 TRP A CA 1
ATOM 743 C C . TRP A 1 92 ? -5.618 -17.474 25.267 1.00 75.06 92 TRP A C 1
ATOM 745 O O . TRP A 1 92 ? -5.616 -18.050 26.349 1.00 75.06 92 TRP A O 1
ATOM 755 N N . LEU A 1 93 ? -6.676 -17.510 24.440 1.00 75.31 93 LEU A N 1
ATOM 756 C CA . LEU A 1 93 ? -7.911 -18.239 24.775 1.00 75.31 93 LEU A CA 1
ATOM 757 C C . LEU A 1 93 ? -7.633 -19.735 24.971 1.00 75.31 93 LEU A C 1
ATOM 759 O O . LEU A 1 93 ? -8.187 -20.362 25.872 1.00 75.31 93 LEU A O 1
ATOM 763 N N . LYS A 1 94 ? -6.729 -20.314 24.167 1.00 81.62 94 LYS A N 1
ATOM 764 C CA . LYS A 1 94 ? -6.305 -21.716 24.314 1.00 81.62 94 LYS A CA 1
ATOM 765 C C . LYS A 1 94 ? -5.561 -21.938 25.626 1.00 81.62 94 LYS A C 1
ATOM 767 O O . LYS A 1 94 ? -5.860 -22.895 26.334 1.00 81.62 94 LYS A O 1
ATOM 772 N N . ILE A 1 95 ? -4.622 -21.052 25.964 1.00 77.62 95 ILE A N 1
ATOM 773 C CA . ILE A 1 95 ? -3.857 -21.152 27.213 1.00 77.62 95 ILE A CA 1
ATOM 774 C C . ILE A 1 95 ? -4.777 -20.926 28.420 1.00 77.62 95 ILE A C 1
ATOM 776 O O . ILE A 1 95 ? -4.681 -21.657 29.397 1.00 77.62 95 ILE A O 1
ATOM 780 N N . GLU A 1 96 ? -5.724 -19.990 28.347 1.00 80.44 96 GLU A N 1
ATOM 781 C CA . GLU A 1 96 ? -6.712 -19.770 29.405 1.00 80.44 96 GLU A CA 1
ATOM 782 C C . GLU A 1 96 ? -7.602 -21.002 29.607 1.00 80.44 96 GLU A C 1
ATOM 784 O O . GLU A 1 96 ? -7.819 -21.419 30.742 1.00 80.44 96 GLU A O 1
ATOM 789 N N . THR A 1 97 ? -8.060 -21.631 28.522 1.00 83.06 97 THR A N 1
ATOM 790 C CA . THR A 1 97 ? -8.850 -22.871 28.591 1.00 83.06 97 THR A CA 1
ATOM 791 C C . THR A 1 97 ? -8.044 -24.000 29.250 1.00 83.06 97 THR A C 1
ATOM 793 O O . THR A 1 97 ? -8.564 -24.720 30.098 1.00 83.06 97 THR A O 1
ATOM 796 N N . LEU A 1 98 ? -6.748 -24.126 28.937 1.00 82.56 98 LEU A N 1
ATOM 797 C CA . LEU A 1 98 ? -5.851 -25.093 29.585 1.00 82.56 98 LEU A CA 1
ATOM 798 C C . LEU A 1 98 ? -5.621 -24.783 31.070 1.00 82.56 98 LEU A C 1
ATOM 800 O O . LEU A 1 98 ? -5.627 -25.696 31.895 1.00 82.56 98 LEU A O 1
ATOM 804 N N . VAL A 1 99 ? -5.455 -23.509 31.430 1.00 82.44 99 VAL A N 1
ATOM 805 C CA . VAL A 1 99 ? -5.317 -23.076 32.829 1.00 82.44 99 VAL A CA 1
ATOM 806 C C . VAL A 1 99 ? -6.599 -23.380 33.608 1.00 82.44 99 VAL A C 1
ATOM 808 O O . VAL A 1 99 ? -6.519 -23.911 34.710 1.00 82.44 99 VAL A O 1
ATOM 811 N N . ARG A 1 100 ? -7.776 -23.130 33.021 1.00 81.50 100 ARG A N 1
ATOM 812 C CA . ARG A 1 100 ? -9.084 -23.471 33.609 1.00 81.50 100 ARG A CA 1
ATOM 813 C C . ARG A 1 100 ? -9.264 -24.976 33.821 1.00 81.50 100 ARG A C 1
ATOM 815 O O . ARG A 1 100 ? -9.810 -25.378 34.837 1.00 81.50 100 ARG A O 1
ATOM 822 N N . ASN A 1 101 ? -8.776 -25.801 32.894 1.00 81.62 101 ASN A N 1
ATOM 823 C CA . ASN A 1 101 ? -8.896 -27.260 32.990 1.00 81.62 101 ASN A CA 1
ATOM 824 C C . ASN A 1 101 ? -7.911 -27.893 33.988 1.00 81.62 101 ASN A C 1
ATOM 826 O O . ASN A 1 101 ? -8.205 -28.93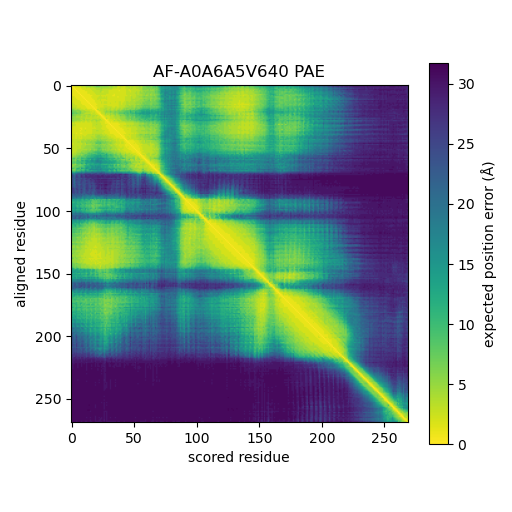8 34.562 1.00 81.62 101 ASN A O 1
ATOM 830 N N . THR A 1 102 ? -6.723 -27.309 34.162 1.00 81.12 102 THR A N 1
ATOM 831 C CA . THR A 1 102 ? -5.651 -27.889 34.993 1.00 81.12 102 THR A CA 1
ATOM 832 C C . THR A 1 102 ? -5.687 -27.410 36.443 1.00 81.12 102 THR A C 1
ATOM 834 O O . THR A 1 102 ? -5.324 -28.161 37.349 1.00 81.12 102 THR A O 1
ATOM 837 N N . VAL A 1 103 ? -6.139 -26.180 36.688 1.00 82.25 103 VAL A N 1
ATOM 838 C CA . VAL A 1 103 ? -6.151 -25.573 38.019 1.00 82.25 103 VAL A CA 1
ATOM 839 C C . VAL A 1 103 ? -7.494 -25.823 38.704 1.00 82.25 103 VAL A C 1
ATOM 841 O O . VAL A 1 103 ? -8.521 -25.306 38.278 1.00 82.25 103 VAL A O 1
ATOM 844 N N . ARG A 1 104 ? -7.479 -26.566 39.817 1.00 75.00 104 ARG A N 1
ATOM 845 C CA . ARG A 1 104 ? -8.682 -26.833 40.630 1.00 75.00 104 ARG A CA 1
ATOM 846 C C . ARG A 1 104 ? -9.149 -25.616 41.444 1.00 75.00 104 ARG A C 1
ATOM 848 O O . ARG A 1 104 ? -10.346 -25.448 41.637 1.00 75.00 104 ARG A O 1
ATOM 855 N N . GLU A 1 105 ? -8.227 -24.752 41.883 1.00 75.38 105 GLU A N 1
ATOM 856 C CA . GLU A 1 105 ? -8.531 -23.505 42.606 1.00 75.38 105 GLU A CA 1
ATOM 857 C C . GLU A 1 105 ? -8.383 -22.270 41.707 1.00 75.38 105 GLU A C 1
ATOM 859 O O . GLU A 1 105 ? -7.391 -21.543 41.743 1.00 75.38 105 GLU A O 1
ATOM 864 N N . GLU A 1 106 ? -9.389 -22.013 40.874 1.00 67.88 106 GLU A N 1
ATOM 865 C CA . GLU A 1 106 ? -9.372 -20.904 39.909 1.00 67.88 106 GLU A CA 1
ATOM 866 C C . GLU A 1 106 ? -9.351 -19.504 40.570 1.00 67.88 106 GLU A C 1
ATOM 868 O O . GLU A 1 106 ? -8.924 -18.509 39.968 1.00 67.88 106 GLU A O 1
ATOM 873 N N . GLY A 1 107 ? -9.824 -19.429 41.816 1.00 73.25 107 GLY A N 1
ATOM 874 C CA . GLY A 1 107 ? -9.913 -18.207 42.614 1.00 73.25 107 GLY A CA 1
ATOM 875 C C . GLY A 1 107 ? -8.665 -17.874 43.432 1.00 73.25 107 GLY A C 1
ATOM 876 O O . GLY A 1 107 ? -8.654 -16.822 44.073 1.00 73.25 107 GLY A O 1
ATOM 877 N N . SER A 1 108 ? -7.627 -18.721 43.432 1.00 83.00 108 SER A N 1
ATOM 878 C CA . SER A 1 108 ? -6.417 -18.436 44.208 1.00 83.00 108 SER A CA 1
ATOM 879 C C . SER A 1 108 ? -5.723 -17.170 43.694 1.00 83.00 108 SER A C 1
ATOM 881 O O . SER A 1 108 ? -5.768 -16.820 42.504 1.00 83.00 108 SER A O 1
ATOM 883 N N . ARG A 1 109 ? -5.090 -16.430 44.608 1.00 84.81 109 ARG A N 1
ATOM 884 C CA . ARG A 1 109 ? -4.449 -15.146 44.280 1.00 84.81 109 ARG A CA 1
ATOM 885 C C . ARG A 1 109 ? -3.307 -15.347 43.282 1.00 84.81 109 ARG A C 1
ATOM 887 O O . ARG A 1 109 ? -3.086 -14.501 42.415 1.00 84.81 109 ARG A O 1
ATOM 894 N N . GLU A 1 110 ? -2.631 -16.484 43.371 1.00 84.00 110 GLU A N 1
ATOM 895 C CA . GLU A 1 110 ? -1.532 -16.926 42.521 1.00 84.00 110 GLU A CA 1
ATOM 896 C C . GLU A 1 110 ? -2.009 -17.170 41.087 1.00 84.00 110 GLU A C 1
ATOM 898 O O . GLU A 1 110 ? -1.389 -16.688 40.138 1.00 84.00 110 GLU A O 1
ATOM 903 N N . VAL A 1 111 ? -3.152 -17.839 40.917 1.00 83.69 111 VAL A N 1
ATOM 904 C CA . VAL A 1 111 ? -3.737 -18.134 39.600 1.00 83.69 111 VAL A CA 1
ATOM 905 C C . VAL A 1 111 ? -4.252 -16.862 38.941 1.00 83.69 111 VAL A C 1
ATOM 907 O O . VAL A 1 111 ? -4.035 -16.650 37.750 1.00 83.69 111 VAL A O 1
ATOM 910 N N . GLN A 1 112 ? -4.866 -15.961 39.708 1.00 83.75 112 GLN A N 1
ATOM 911 C CA . GLN A 1 112 ? -5.275 -14.649 39.203 1.00 83.75 112 GLN A CA 1
ATOM 912 C C . GLN A 1 112 ? -4.070 -13.800 38.779 1.00 83.75 112 GLN A C 1
ATOM 914 O O . GLN A 1 112 ? -4.108 -13.142 37.736 1.00 83.75 112 GLN A O 1
ATOM 919 N N . LYS A 1 113 ? -2.969 -13.840 39.541 1.00 87.00 113 LYS A N 1
ATOM 920 C CA . LYS A 1 113 ? -1.710 -13.182 39.168 1.00 87.00 113 LYS A CA 1
ATOM 921 C C . LYS A 1 113 ? -1.136 -13.777 37.879 1.00 87.00 113 LYS A C 1
ATOM 923 O O . LYS A 1 113 ? -0.764 -13.014 36.989 1.00 87.00 113 LYS A O 1
ATOM 928 N N . LEU A 1 114 ? -1.149 -15.105 37.748 1.00 84.62 114 LEU A N 1
ATOM 929 C CA . LEU A 1 114 ? -0.698 -15.811 36.549 1.00 84.62 114 LEU A CA 1
ATOM 930 C C . LEU A 1 114 ? -1.548 -15.451 35.321 1.00 84.62 114 LEU A C 1
ATOM 932 O O . LEU A 1 114 ? -0.997 -15.087 34.283 1.00 84.62 114 LEU A O 1
ATOM 936 N N . LYS A 1 115 ? -2.881 -15.461 35.448 1.00 83.31 115 LYS A N 1
ATOM 937 C CA . LYS A 1 115 ? -3.811 -15.036 34.389 1.00 83.31 115 LYS A CA 1
ATOM 938 C C . LYS A 1 115 ? -3.518 -13.607 33.938 1.00 83.31 115 LYS A C 1
ATOM 940 O O . LYS A 1 115 ? -3.348 -13.365 32.748 1.00 83.31 115 LYS A O 1
ATOM 945 N N . ARG A 1 116 ? -3.371 -12.663 34.875 1.00 85.75 116 ARG A N 1
ATOM 946 C CA . ARG A 1 116 ? -3.019 -11.265 34.561 1.00 85.75 116 ARG A CA 1
ATOM 947 C C . ARG A 1 116 ? -1.683 -11.156 33.830 1.00 85.75 116 ARG A C 1
ATOM 949 O O . ARG A 1 116 ? -1.612 -10.444 32.833 1.00 85.75 116 ARG A O 1
ATOM 956 N N . SER A 1 117 ? -0.648 -11.872 34.282 1.00 86.94 117 SER A N 1
ATOM 957 C CA . SER A 1 117 ? 0.647 -11.883 33.587 1.00 86.94 117 SER A CA 1
ATOM 958 C C . SER A 1 117 ? 0.553 -12.485 32.188 1.00 86.94 117 SER A C 1
ATOM 960 O O . SER A 1 117 ? 1.141 -11.950 31.255 1.00 86.94 117 SER A O 1
ATOM 962 N N . LEU A 1 118 ? -0.242 -13.540 32.015 1.00 84.38 118 LEU A N 1
ATOM 963 C CA . LEU A 1 118 ? -0.463 -14.169 30.721 1.00 84.38 118 LEU A CA 1
ATOM 964 C C . LEU A 1 118 ? -1.187 -13.221 29.756 1.00 84.38 118 LEU A C 1
ATOM 966 O O . LEU A 1 118 ? -0.746 -13.061 28.620 1.00 84.38 118 LEU A O 1
ATOM 970 N N . HIS A 1 119 ? -2.254 -12.552 30.208 1.00 83.81 119 HIS A N 1
ATOM 971 C CA . HIS A 1 119 ? -2.940 -11.528 29.416 1.00 83.81 119 HIS A CA 1
ATOM 972 C C . HIS A 1 119 ? -1.988 -10.398 29.027 1.00 83.81 119 HIS A C 1
ATOM 974 O O . HIS A 1 119 ? -1.968 -9.993 27.868 1.00 83.81 119 HIS A O 1
ATOM 980 N N . HIS A 1 120 ? -1.180 -9.916 29.974 1.00 88.00 120 HIS A N 1
ATOM 981 C CA . HIS A 1 120 ? -0.202 -8.866 29.716 1.00 88.00 120 HIS A CA 1
ATOM 982 C C . HIS A 1 120 ? 0.796 -9.276 28.627 1.00 88.00 120 HIS A C 1
ATOM 984 O O . HIS A 1 120 ? 0.950 -8.550 27.649 1.00 88.00 120 HIS A O 1
ATOM 990 N N . ILE A 1 121 ? 1.400 -10.462 28.749 1.00 88.06 121 ILE A N 1
ATOM 991 C CA . ILE A 1 121 ? 2.355 -10.992 27.767 1.00 88.06 121 ILE A CA 1
ATOM 992 C C . ILE A 1 121 ? 1.683 -11.201 26.406 1.00 88.06 121 ILE A C 1
ATOM 994 O O . ILE A 1 121 ? 2.264 -10.852 25.383 1.00 88.06 121 ILE A O 1
ATOM 998 N N . SER A 1 122 ? 0.454 -11.725 26.370 1.00 86.12 122 SER A N 1
ATOM 999 C CA . SER A 1 122 ? -0.277 -11.911 25.111 1.00 86.12 122 SER A CA 1
ATOM 1000 C C . SER A 1 122 ? -0.534 -10.585 24.407 1.00 86.12 122 SER A C 1
ATOM 1002 O O . SER A 1 122 ? -0.291 -10.477 23.210 1.00 86.12 122 SER A O 1
ATOM 1004 N N . VAL A 1 123 ? -1.011 -9.576 25.139 1.00 85.88 123 VAL A N 1
ATOM 1005 C CA . VAL A 1 123 ? -1.282 -8.248 24.578 1.00 85.88 123 VAL A CA 1
ATOM 1006 C C . VAL A 1 123 ? 0.018 -7.600 24.107 1.00 85.88 123 VAL A C 1
ATOM 1008 O O . VAL A 1 123 ? 0.053 -7.036 23.018 1.00 85.88 123 VAL A O 1
ATOM 1011 N N . GLN A 1 124 ? 1.102 -7.718 24.880 1.00 89.25 124 GLN A N 1
ATOM 1012 C CA . GLN A 1 124 ? 2.421 -7.244 24.460 1.00 89.25 124 GLN A CA 1
ATOM 1013 C C . GLN A 1 124 ? 2.886 -7.926 23.174 1.00 89.25 124 GLN A C 1
ATOM 1015 O O . GLN A 1 124 ? 3.373 -7.248 22.276 1.00 89.25 124 GLN A O 1
ATOM 1020 N N . ASN A 1 125 ? 2.713 -9.241 23.058 1.00 90.00 125 ASN A N 1
ATOM 1021 C CA . ASN A 1 125 ? 3.121 -9.970 21.867 1.00 90.00 125 ASN A CA 1
ATOM 1022 C C . ASN A 1 125 ? 2.294 -9.566 20.635 1.00 90.00 125 ASN A C 1
ATOM 1024 O O . ASN A 1 125 ? 2.851 -9.345 19.564 1.00 90.00 125 ASN A O 1
ATOM 1028 N N . ASP A 1 126 ? 0.981 -9.378 20.792 1.00 86.88 126 ASP A N 1
ATOM 1029 C CA . ASP A 1 126 ? 0.112 -8.880 19.720 1.00 86.88 126 ASP A CA 1
ATOM 1030 C C . ASP A 1 126 ? 0.535 -7.479 19.249 1.00 86.88 126 ASP A C 1
ATOM 1032 O O . ASP A 1 126 ? 0.618 -7.228 18.043 1.00 86.88 126 ASP A O 1
ATOM 1036 N N . ILE A 1 127 ? 0.848 -6.580 20.191 1.00 88.50 127 ILE A N 1
ATOM 1037 C CA . ILE A 1 127 ? 1.358 -5.235 19.891 1.00 88.50 127 ILE A CA 1
ATOM 1038 C C . ILE A 1 127 ? 2.690 -5.332 19.141 1.00 88.50 127 ILE A C 1
ATOM 1040 O O . ILE A 1 127 ? 2.827 -4.741 18.070 1.00 88.50 127 ILE A O 1
ATOM 1044 N N . LEU A 1 128 ? 3.639 -6.130 19.640 1.00 91.56 128 LEU A N 1
ATOM 1045 C CA . LEU A 1 128 ? 4.944 -6.329 19.004 1.00 91.56 128 LEU A CA 1
ATOM 1046 C C . LEU A 1 128 ? 4.808 -6.901 17.589 1.00 91.56 128 LEU A C 1
ATOM 1048 O O . LEU A 1 128 ? 5.468 -6.436 16.660 1.00 91.56 128 LEU A O 1
ATOM 1052 N N . HIS A 1 129 ? 3.929 -7.882 17.385 1.00 90.56 129 HIS A N 1
ATOM 1053 C CA . HIS A 1 129 ? 3.666 -8.437 16.063 1.00 90.56 129 HIS A CA 1
ATOM 1054 C C . HIS A 1 129 ? 3.082 -7.392 15.108 1.00 90.56 129 HIS A C 1
ATOM 1056 O O . HIS A 1 129 ? 3.529 -7.307 13.960 1.00 90.56 129 HIS A O 1
ATOM 1062 N N . ALA A 1 130 ? 2.125 -6.582 15.564 1.00 89.44 130 ALA A N 1
ATOM 1063 C CA . ALA A 1 130 ? 1.560 -5.498 14.767 1.00 89.44 130 ALA A CA 1
ATOM 1064 C C . ALA A 1 130 ? 2.616 -4.434 14.414 1.00 89.44 130 ALA A C 1
ATOM 1066 O O . ALA A 1 130 ? 2.677 -3.992 13.265 1.00 89.44 130 ALA A O 1
ATOM 1067 N N . GLU A 1 131 ? 3.489 -4.070 15.356 1.00 91.62 131 GLU A N 1
ATOM 1068 C CA . GLU A 1 131 ? 4.595 -3.131 15.137 1.00 91.62 131 GLU A CA 1
ATOM 1069 C C . GLU A 1 131 ? 5.609 -3.660 14.123 1.00 91.62 131 GLU A C 1
ATOM 1071 O O . GLU A 1 131 ? 5.939 -2.968 13.159 1.00 91.62 131 GLU A O 1
ATOM 1076 N N . VAL A 1 132 ? 6.066 -4.907 14.273 1.00 92.94 132 VAL A N 1
ATOM 1077 C CA . VAL A 1 132 ? 6.999 -5.535 13.327 1.00 92.94 132 VAL A CA 1
ATOM 1078 C C . VAL A 1 132 ? 6.377 -5.615 11.929 1.00 92.94 132 VAL A C 1
ATOM 1080 O O . VAL A 1 132 ? 7.031 -5.307 10.928 1.00 92.94 132 VAL A O 1
ATOM 1083 N N . GLN A 1 133 ? 5.095 -5.973 11.825 1.00 93.81 133 GLN A N 1
ATOM 1084 C CA . GLN A 1 133 ? 4.380 -5.961 10.547 1.00 93.81 133 GLN A CA 1
ATOM 1085 C C . GLN A 1 133 ? 4.279 -4.548 9.950 1.00 93.81 133 GLN A C 1
ATOM 1087 O O . GLN A 1 133 ? 4.520 -4.377 8.754 1.00 93.81 133 GLN A O 1
ATOM 1092 N N . GLY A 1 134 ? 3.984 -3.526 10.754 1.00 92.62 134 GLY A N 1
ATOM 1093 C CA . GLY A 1 134 ? 3.964 -2.128 10.312 1.00 92.62 134 GLY A CA 1
ATOM 1094 C C . GLY A 1 13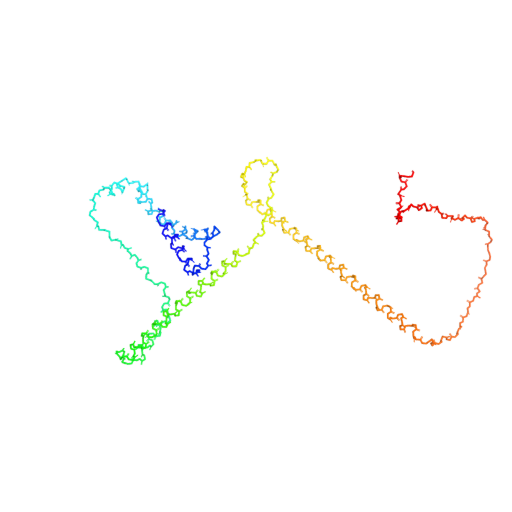4 ? 5.329 -1.659 9.804 1.00 92.62 134 GLY A C 1
ATOM 1095 O O . GLY A 1 134 ? 5.453 -1.197 8.667 1.00 92.62 134 GLY A O 1
ATOM 1096 N N . LEU A 1 135 ? 6.386 -1.891 10.585 1.00 92.75 135 LEU A N 1
ATOM 1097 C CA . LEU A 1 135 ? 7.758 -1.517 10.242 1.00 92.75 135 LEU A CA 1
ATOM 1098 C C . LEU A 1 135 ? 8.258 -2.225 8.980 1.00 92.75 135 LEU A C 1
ATOM 1100 O O . LEU A 1 135 ? 8.920 -1.607 8.142 1.00 92.75 135 LEU A O 1
ATOM 1104 N N . THR A 1 136 ? 7.924 -3.504 8.790 1.00 94.38 136 THR A N 1
ATOM 1105 C CA . THR A 1 136 ? 8.287 -4.226 7.560 1.00 94.38 136 THR A CA 1
ATOM 1106 C C . THR A 1 136 ? 7.595 -3.634 6.329 1.00 94.38 136 THR A C 1
ATOM 1108 O O . THR A 1 136 ? 8.260 -3.431 5.307 1.00 94.38 136 THR A O 1
ATOM 1111 N N . LYS A 1 137 ? 6.305 -3.278 6.414 1.00 91.44 137 LYS A N 1
ATOM 1112 C CA . LYS A 1 137 ? 5.590 -2.561 5.340 1.00 91.44 137 LYS A CA 1
ATOM 1113 C C . LYS A 1 137 ? 6.207 -1.189 5.077 1.00 91.44 137 LYS A C 1
ATOM 1115 O O . LYS A 1 137 ? 6.513 -0.866 3.926 1.00 91.44 137 LYS A O 1
ATOM 1120 N N . ALA A 1 138 ? 6.468 -0.412 6.125 1.00 91.19 138 ALA A N 1
ATOM 1121 C CA . ALA A 1 138 ? 7.101 0.898 6.024 1.00 91.19 138 ALA A CA 1
ATOM 1122 C C . ALA A 1 138 ? 8.474 0.799 5.337 1.00 91.19 138 ALA A C 1
ATOM 1124 O O . ALA A 1 138 ? 8.786 1.545 4.406 1.00 91.19 138 ALA A O 1
ATOM 1125 N N . LEU A 1 139 ? 9.280 -0.197 5.698 1.00 92.69 139 LEU A N 1
ATOM 1126 C CA . LEU A 1 139 ? 10.574 -0.444 5.072 1.00 92.69 139 LEU A CA 1
ATOM 1127 C C . LEU A 1 139 ? 10.439 -0.773 3.576 1.00 92.69 139 LEU A C 1
ATOM 1129 O O . LEU A 1 139 ? 11.231 -0.285 2.763 1.00 92.69 139 LEU A O 1
ATOM 1133 N N . GLN A 1 140 ? 9.425 -1.546 3.175 1.00 90.75 140 GLN A N 1
ATOM 1134 C CA . GLN A 1 140 ? 9.135 -1.794 1.759 1.00 90.75 140 GLN A CA 1
ATOM 1135 C C . GLN A 1 140 ? 8.753 -0.510 1.015 1.00 90.75 140 GLN A C 1
ATOM 1137 O O . GLN A 1 140 ? 9.246 -0.281 -0.093 1.00 90.75 140 GLN A O 1
ATOM 1142 N N . VAL A 1 141 ? 7.910 0.339 1.610 1.00 88.56 141 VAL A N 1
ATOM 1143 C CA . VAL A 1 141 ? 7.532 1.641 1.039 1.00 88.56 141 VAL A CA 1
ATOM 1144 C C . VAL A 1 141 ? 8.764 2.530 0.892 1.00 88.56 141 VAL A C 1
ATOM 1146 O O . VAL A 1 141 ? 9.015 3.041 -0.197 1.00 88.56 141 VAL A O 1
ATOM 1149 N N . LYS A 1 142 ? 9.612 2.626 1.921 1.00 89.06 142 LYS A N 1
ATOM 1150 C CA . LYS A 1 142 ? 10.872 3.382 1.874 1.00 89.06 142 LYS A CA 1
ATOM 1151 C C . LYS A 1 142 ? 11.779 2.904 0.742 1.00 89.06 142 LYS A C 1
ATOM 1153 O O . LYS A 1 142 ? 12.273 3.718 -0.037 1.00 89.06 142 LYS A O 1
ATOM 1158 N N . LYS A 1 143 ? 11.948 1.584 0.595 1.00 89.88 143 LYS A N 1
ATOM 1159 C CA . LYS A 1 143 ? 12.704 0.987 -0.518 1.00 89.88 143 LYS A CA 1
ATOM 1160 C C . LYS A 1 143 ? 12.099 1.356 -1.873 1.00 89.88 143 LYS A C 1
ATOM 1162 O O . LYS A 1 143 ? 12.844 1.670 -2.795 1.00 89.88 143 LYS A O 1
ATOM 1167 N N . LYS A 1 144 ? 10.768 1.340 -2.015 1.00 85.12 144 LYS A N 1
ATOM 1168 C CA . LYS A 1 144 ? 10.085 1.774 -3.247 1.00 85.12 144 LYS A CA 1
ATOM 1169 C C . LYS A 1 144 ? 10.306 3.264 -3.522 1.00 85.12 144 LYS A C 1
ATOM 1171 O O . LYS A 1 144 ? 10.608 3.610 -4.654 1.00 85.12 144 LYS A O 1
ATOM 1176 N N . GLN A 1 145 ? 10.233 4.119 -2.502 1.00 83.50 145 GLN A N 1
ATOM 1177 C CA . GLN A 1 145 ? 10.469 5.560 -2.633 1.00 83.50 145 GLN A CA 1
ATOM 1178 C C . GLN A 1 145 ? 11.930 5.902 -2.978 1.00 83.50 145 GLN A C 1
ATOM 1180 O O . GLN A 1 145 ? 12.177 6.891 -3.662 1.00 83.50 145 GLN A O 1
ATOM 1185 N N . GLN A 1 146 ? 12.902 5.109 -2.515 1.00 84.56 146 GLN A N 1
ATOM 1186 C CA . GLN A 1 146 ? 14.320 5.291 -2.854 1.00 84.56 146 GLN A CA 1
ATOM 1187 C C . GLN A 1 146 ? 14.663 4.835 -4.277 1.00 84.56 146 GLN A C 1
ATOM 1189 O O . GLN A 1 146 ? 15.628 5.327 -4.866 1.00 84.56 146 GLN A O 1
ATOM 1194 N N . LYS A 1 147 ? 13.889 3.907 -4.852 1.00 84.88 147 LYS A N 1
ATOM 1195 C CA . LYS A 1 147 ? 14.081 3.467 -6.235 1.00 84.88 147 LYS A CA 1
ATOM 1196 C C . LYS A 1 147 ? 13.729 4.611 -7.183 1.00 84.88 147 LYS A C 1
ATOM 1198 O O . LYS A 1 147 ? 12.563 4.872 -7.460 1.00 84.88 147 LYS A O 1
ATOM 1203 N N . LYS A 1 148 ? 14.756 5.265 -7.728 1.00 78.81 148 LYS A N 1
ATOM 1204 C CA . LYS A 1 148 ? 14.597 6.196 -8.847 1.00 78.81 148 LYS A CA 1
ATOM 1205 C C . LYS A 1 148 ? 14.173 5.395 -10.078 1.00 78.81 148 LYS A C 1
ATOM 1207 O O . LYS A 1 148 ? 14.960 4.618 -10.617 1.00 78.81 148 LYS A O 1
ATOM 1212 N N . SER A 1 149 ? 12.921 5.547 -10.499 1.00 76.88 149 SER A N 1
ATOM 1213 C CA . SER A 1 149 ? 12.451 4.981 -11.762 1.00 76.88 149 SER A CA 1
ATOM 1214 C C . SER A 1 149 ? 13.115 5.707 -12.926 1.00 76.88 149 SER A C 1
ATOM 1216 O O . SER A 1 149 ? 13.158 6.938 -12.940 1.00 76.88 149 SER A O 1
ATOM 1218 N N . LYS A 1 150 ? 13.600 4.955 -13.917 1.00 82.19 150 LYS A N 1
ATOM 1219 C CA . LYS A 1 150 ? 13.998 5.537 -15.201 1.00 82.19 150 LYS A CA 1
ATOM 1220 C C . LYS A 1 150 ? 12.723 5.998 -15.926 1.00 82.19 150 LYS A C 1
ATOM 1222 O O . LYS A 1 150 ? 11.778 5.208 -15.991 1.00 82.19 150 LYS A O 1
ATOM 1227 N N . PRO A 1 151 ? 12.645 7.256 -16.388 1.00 84.12 151 PRO A N 1
ATOM 1228 C CA . PRO A 1 151 ? 11.494 7.719 -17.148 1.00 84.12 151 PRO A CA 1
ATOM 1229 C C . PRO A 1 151 ? 11.435 6.969 -18.478 1.00 84.12 151 PRO A C 1
ATOM 1231 O O . PRO A 1 151 ? 12.445 6.851 -19.167 1.00 84.12 151 PRO A O 1
ATOM 1234 N N . LEU A 1 152 ? 10.249 6.466 -18.813 1.00 86.06 152 LEU A N 1
ATOM 1235 C CA . LEU A 1 152 ? 9.995 5.811 -20.089 1.00 86.06 152 LEU A CA 1
ATOM 1236 C C . LEU A 1 152 ? 10.020 6.864 -21.202 1.00 86.06 152 LEU A C 1
ATOM 1238 O O . LEU A 1 152 ? 9.302 7.862 -21.103 1.00 86.06 152 LEU A O 1
ATOM 1242 N N . ASP A 1 153 ? 10.808 6.635 -22.252 1.00 85.88 153 ASP A N 1
ATOM 1243 C CA . ASP A 1 153 ? 10.914 7.576 -23.374 1.00 85.88 153 ASP A CA 1
ATOM 1244 C C . ASP A 1 153 ? 9.638 7.570 -24.235 1.00 85.88 153 ASP A C 1
ATOM 1246 O O . ASP A 1 153 ? 9.444 6.751 -25.144 1.00 85.88 153 ASP A O 1
ATOM 1250 N N . LEU A 1 154 ? 8.716 8.475 -23.905 1.00 85.88 154 LEU A N 1
ATOM 1251 C CA . LEU A 1 154 ? 7.470 8.682 -24.630 1.00 85.88 154 LEU A CA 1
ATOM 1252 C C . LEU A 1 154 ? 7.681 9.757 -25.703 1.00 85.88 154 LEU A C 1
ATOM 1254 O O . LEU A 1 154 ? 7.679 10.954 -25.429 1.00 85.88 154 LEU A O 1
ATOM 1258 N N . GLN A 1 155 ? 7.837 9.316 -26.951 1.00 83.81 155 GLN A N 1
ATOM 1259 C CA . GLN A 1 155 ? 8.064 10.208 -28.090 1.00 83.81 155 GLN A CA 1
ATOM 1260 C C . GLN A 1 155 ? 6.770 10.894 -28.544 1.00 83.81 155 GLN A C 1
ATOM 1262 O O . GLN A 1 155 ? 5.807 10.234 -28.959 1.00 83.81 155 GLN A O 1
ATOM 1267 N N . GLN A 1 156 ? 6.755 12.227 -28.469 1.00 78.62 156 GLN A N 1
ATOM 1268 C CA . GLN A 1 156 ? 5.637 13.059 -28.913 1.00 78.62 156 GLN A CA 1
ATOM 1269 C C . GLN A 1 156 ? 5.628 13.161 -30.443 1.00 78.62 156 GLN A C 1
ATOM 1271 O O . GLN A 1 156 ? 6.676 13.169 -31.092 1.00 78.62 156 GLN A O 1
ATOM 1276 N N . ARG A 1 157 ? 4.433 13.231 -31.041 1.00 74.06 157 ARG A N 1
ATOM 1277 C CA . ARG A 1 157 ? 4.305 13.529 -32.474 1.00 74.06 157 ARG A CA 1
ATOM 1278 C C . ARG A 1 157 ? 4.749 14.970 -32.728 1.00 74.06 157 ARG A C 1
ATOM 1280 O O . ARG A 1 157 ? 4.309 15.871 -32.023 1.00 74.06 157 ARG A O 1
ATOM 1287 N N . ARG A 1 158 ? 5.569 15.167 -33.764 1.00 71.44 158 ARG A N 1
ATOM 1288 C CA . ARG A 1 158 ? 6.135 16.476 -34.145 1.00 71.44 158 ARG A CA 1
ATOM 1289 C C . ARG A 1 158 ? 5.074 17.545 -34.449 1.00 71.44 158 ARG A C 1
ATOM 1291 O O . ARG A 1 158 ? 5.363 18.721 -34.322 1.00 71.44 158 ARG A O 1
ATOM 1298 N N . GLU A 1 159 ? 3.866 17.127 -34.811 1.00 76.31 159 GLU A N 1
ATOM 1299 C CA . GLU A 1 159 ? 2.758 17.988 -35.253 1.00 76.31 159 GLU A CA 1
ATOM 1300 C C . GLU A 1 159 ? 1.946 18.618 -34.105 1.00 76.31 159 GLU A C 1
ATOM 1302 O O . GLU A 1 159 ? 1.092 19.463 -34.351 1.00 76.31 159 GLU A O 1
ATOM 1307 N N . TYR A 1 160 ? 2.150 18.201 -32.849 1.00 71.19 160 TYR A N 1
ATOM 1308 C CA . TYR A 1 160 ? 1.336 18.683 -31.729 1.00 71.19 160 TYR A CA 1
ATOM 1309 C C . TYR A 1 160 ? 2.049 19.795 -30.953 1.00 71.19 160 TYR A C 1
ATOM 1311 O O . TYR A 1 160 ? 3.039 19.530 -30.271 1.00 71.19 160 TYR A O 1
ATOM 1319 N N . HIS A 1 161 ? 1.498 21.011 -31.011 1.00 69.94 161 HIS A N 1
ATOM 1320 C CA . HIS A 1 161 ? 2.027 22.215 -30.351 1.00 69.94 161 HIS A CA 1
ATOM 1321 C C . HIS A 1 161 ? 1.288 22.600 -29.048 1.00 69.94 161 HIS A C 1
ATOM 1323 O O . HIS A 1 161 ? 1.515 23.679 -28.507 1.00 69.94 161 HIS A O 1
ATOM 1329 N N . GLY A 1 162 ? 0.394 21.748 -28.530 1.00 77.75 162 GLY A N 1
ATOM 1330 C CA . GLY A 1 162 ? -0.332 21.999 -27.276 1.00 77.75 162 GLY A CA 1
ATOM 1331 C C . GLY A 1 162 ? 0.481 21.649 -26.020 1.00 77.75 162 GLY A C 1
ATOM 1332 O O . GLY A 1 162 ? 1.271 20.707 -26.029 1.00 77.75 162 GLY A O 1
ATOM 1333 N N . GLY A 1 163 ? 0.267 22.375 -24.915 1.00 76.62 163 GLY A N 1
ATOM 1334 C CA . GLY A 1 163 ? 1.061 22.228 -23.682 1.00 76.62 163 GLY A CA 1
ATOM 1335 C C . GLY A 1 163 ? 0.824 20.940 -22.875 1.00 76.62 163 GLY A C 1
ATOM 1336 O O . GLY A 1 163 ? 1.730 20.476 -22.188 1.00 76.62 163 GLY A O 1
ATOM 1337 N N . ALA A 1 164 ? -0.365 20.329 -22.961 1.00 79.62 164 ALA A N 1
ATOM 1338 C CA . ALA A 1 164 ? -0.672 19.063 -22.288 1.00 79.62 164 ALA A CA 1
ATOM 1339 C C . ALA A 1 164 ? -0.704 17.899 -23.290 1.00 79.62 164 ALA A C 1
ATOM 1341 O O . ALA A 1 164 ? -1.446 17.938 -24.275 1.00 79.62 164 ALA A O 1
ATOM 1342 N N . VAL A 1 165 ? 0.078 16.849 -23.015 1.00 79.69 165 VAL A N 1
ATOM 1343 C CA . VAL A 1 165 ? 0.186 15.648 -23.858 1.00 79.69 165 VAL A CA 1
ATOM 1344 C C . VAL A 1 165 ? -0.489 14.471 -23.161 1.00 79.69 165 VAL A C 1
ATOM 1346 O O . VAL A 1 165 ? -0.035 14.010 -22.113 1.00 79.69 165 VAL A O 1
ATOM 1349 N N . PHE A 1 166 ? -1.572 13.963 -23.752 1.00 80.31 166 PHE A N 1
ATOM 1350 C CA . PHE A 1 166 ? -2.233 12.753 -23.270 1.00 80.31 166 PHE A CA 1
ATOM 1351 C C . PHE A 1 166 ? -1.650 11.508 -23.944 1.00 80.31 166 PHE A C 1
ATOM 1353 O O . PHE A 1 166 ? -1.644 11.381 -25.170 1.00 80.31 166 PHE A O 1
ATOM 1360 N N . TRP A 1 167 ? -1.181 10.556 -23.138 1.00 85.88 167 TRP A N 1
ATOM 1361 C CA . TRP A 1 167 ? -0.591 9.318 -23.635 1.00 85.88 167 TRP A CA 1
ATOM 1362 C C . TRP A 1 167 ? -1.613 8.190 -23.670 1.00 85.88 167 TRP A C 1
ATOM 1364 O O . TRP A 1 167 ? -2.130 7.762 -22.640 1.00 85.88 167 TRP A O 1
ATOM 1374 N N . SER A 1 168 ? -1.858 7.642 -24.860 1.00 87.19 168 SER A N 1
ATOM 1375 C CA . SER A 1 168 ? -2.680 6.440 -24.988 1.00 87.19 168 SER A CA 1
ATOM 1376 C C . SER A 1 168 ? -1.929 5.191 -24.489 1.00 87.19 168 SER A C 1
ATOM 1378 O O . SER A 1 168 ? -0.704 5.103 -24.632 1.00 87.19 168 SER A O 1
ATOM 1380 N N . PRO A 1 169 ? -2.634 4.154 -23.994 1.00 90.38 169 PRO A N 1
ATOM 1381 C CA . PRO A 1 169 ? -2.009 2.892 -23.582 1.00 90.38 169 PRO A CA 1
ATOM 1382 C C . PRO A 1 169 ? -1.148 2.241 -24.674 1.00 90.38 169 PRO A C 1
ATOM 1384 O O . PRO A 1 169 ? -0.146 1.586 -24.385 1.00 90.38 169 PRO A O 1
ATOM 1387 N N . ARG A 1 170 ? -1.510 2.445 -25.947 1.00 88.56 170 ARG A N 1
ATOM 1388 C CA . ARG A 1 170 ? -0.724 1.987 -27.096 1.00 88.56 170 ARG A CA 1
ATOM 1389 C C . ARG A 1 170 ? 0.668 2.626 -27.123 1.00 88.56 170 ARG A C 1
ATOM 1391 O O . ARG A 1 170 ? 1.642 1.913 -27.338 1.00 88.56 170 ARG A O 1
ATOM 1398 N N . LYS A 1 171 ? 0.778 3.930 -26.849 1.00 87.69 171 LYS A N 1
ATOM 1399 C CA . LYS A 1 171 ? 2.064 4.647 -26.837 1.00 87.69 171 LYS A CA 1
ATOM 1400 C C . LYS A 1 171 ? 2.993 4.173 -25.725 1.00 87.69 171 LYS A C 1
ATOM 1402 O O . LYS A 1 171 ? 4.187 4.023 -25.968 1.00 87.69 171 LYS A O 1
ATOM 1407 N N . LEU A 1 172 ? 2.446 3.838 -24.555 1.00 88.81 172 LEU A N 1
ATOM 1408 C CA . LEU A 1 172 ? 3.226 3.219 -23.480 1.00 88.81 172 LEU A CA 1
ATOM 1409 C C . LEU A 1 172 ? 3.798 1.862 -23.906 1.00 88.81 172 LEU A C 1
ATOM 1411 O O . LEU A 1 172 ? 4.961 1.576 -23.630 1.00 88.81 172 LEU A O 1
ATOM 1415 N N . ARG A 1 173 ? 3.002 1.026 -24.588 1.00 90.38 173 ARG A N 1
ATOM 1416 C CA . ARG A 1 173 ? 3.488 -0.266 -25.101 1.00 90.38 173 ARG A CA 1
ATOM 1417 C C . ARG A 1 173 ? 4.598 -0.080 -26.132 1.00 90.38 173 ARG A C 1
ATOM 1419 O O . ARG A 1 173 ? 5.623 -0.740 -26.023 1.00 90.38 173 ARG A O 1
ATOM 1426 N N . GLU A 1 174 ? 4.424 0.842 -27.078 1.00 91.56 174 GLU A N 1
ATOM 1427 C CA . GLU A 1 174 ? 5.449 1.159 -28.083 1.00 91.56 174 GLU A CA 1
ATOM 1428 C C . GLU A 1 174 ? 6.772 1.593 -27.433 1.00 91.56 174 GLU A C 1
ATOM 1430 O O . GLU A 1 174 ? 7.829 1.094 -27.809 1.00 91.56 174 GLU A O 1
ATOM 1435 N N . ALA A 1 175 ? 6.727 2.474 -26.431 1.00 91.38 175 ALA A N 1
ATOM 1436 C CA . ALA A 1 175 ? 7.929 2.922 -25.732 1.00 91.38 175 ALA A CA 1
ATOM 1437 C C . ALA A 1 175 ? 8.639 1.781 -24.983 1.00 91.38 175 ALA A C 1
ATOM 1439 O O . ALA A 1 175 ? 9.856 1.653 -25.080 1.00 91.38 175 ALA A O 1
ATOM 1440 N N . ARG A 1 176 ? 7.889 0.886 -24.323 1.00 91.75 176 ARG A N 1
ATOM 1441 C CA . ARG A 1 176 ? 8.470 -0.300 -23.662 1.00 91.75 176 ARG A CA 1
ATOM 1442 C C . ARG A 1 176 ? 9.154 -1.241 -24.650 1.00 91.75 176 ARG A C 1
ATOM 1444 O O . ARG A 1 176 ? 10.211 -1.789 -24.351 1.00 91.75 176 ARG A O 1
ATOM 1451 N N . VAL A 1 177 ? 8.564 -1.427 -25.833 1.00 93.56 177 VAL A N 1
ATOM 1452 C CA . VAL A 1 177 ? 9.185 -2.228 -26.895 1.00 93.56 177 VAL A CA 1
ATOM 1453 C C . VAL A 1 177 ? 10.503 -1.587 -27.332 1.00 93.56 177 VAL A C 1
ATOM 1455 O O . VAL A 1 177 ? 11.504 -2.295 -27.411 1.00 93.56 177 VAL A O 1
ATOM 1458 N N . ARG A 1 178 ? 10.546 -0.262 -27.534 1.00 91.06 178 ARG A N 1
ATOM 1459 C CA . ARG A 1 178 ? 11.790 0.451 -27.881 1.00 91.06 178 ARG A CA 1
ATOM 1460 C C . ARG A 1 178 ? 12.876 0.268 -26.822 1.00 91.06 178 ARG A C 1
ATOM 1462 O O . ARG A 1 178 ? 13.987 -0.104 -27.182 1.00 91.06 178 ARG A O 1
ATOM 1469 N N . GLU A 1 179 ? 12.556 0.453 -25.541 1.00 90.19 179 GLU A N 1
ATOM 1470 C CA . GLU A 1 179 ? 13.517 0.211 -24.454 1.00 90.19 179 GLU A CA 1
ATOM 1471 C C . GLU A 1 179 ? 14.061 -1.220 -24.489 1.00 90.19 179 GLU A C 1
ATOM 1473 O O . GLU A 1 179 ? 15.272 -1.417 -24.442 1.00 90.19 179 GLU A O 1
ATOM 1478 N N . SER A 1 180 ? 13.189 -2.217 -24.680 1.00 91.38 180 SER A N 1
ATOM 1479 C CA . SER A 1 180 ? 13.618 -3.619 -24.746 1.00 91.38 180 SER A CA 1
ATOM 1480 C C . SER A 1 180 ? 14.567 -3.913 -25.916 1.00 91.38 180 SER A C 1
ATOM 1482 O O . SER A 1 180 ? 15.436 -4.776 -25.806 1.00 91.38 180 SER A O 1
ATOM 1484 N N . VAL A 1 181 ? 14.416 -3.205 -27.041 1.00 93.88 181 VAL A N 1
ATOM 1485 C CA . VAL A 1 181 ? 15.320 -3.317 -28.194 1.00 93.88 181 VAL A CA 1
ATOM 1486 C C . VAL A 1 181 ? 16.662 -2.667 -27.870 1.00 93.88 181 VAL A C 1
ATOM 1488 O O . VAL A 1 181 ? 17.701 -3.300 -28.048 1.00 93.88 181 VAL A O 1
ATOM 1491 N N . VAL A 1 182 ? 16.637 -1.450 -27.323 1.00 91.62 182 VAL A N 1
ATOM 1492 C CA . VAL A 1 182 ? 17.839 -0.703 -26.929 1.00 91.62 182 VAL A CA 1
ATOM 1493 C C . VAL A 1 182 ? 18.665 -1.477 -25.898 1.00 91.62 182 VAL A C 1
ATOM 1495 O O . VAL A 1 182 ? 19.890 -1.534 -26.005 1.00 91.62 182 VAL A O 1
ATOM 1498 N N . ASP A 1 183 ? 18.025 -2.107 -24.914 1.00 91.00 183 ASP A N 1
ATOM 1499 C CA . ASP A 1 183 ? 18.725 -2.889 -23.893 1.00 91.00 183 ASP A CA 1
ATOM 1500 C C . ASP A 1 183 ? 19.376 -4.148 -24.487 1.00 91.00 183 ASP A C 1
ATOM 1502 O O . ASP A 1 183 ? 20.556 -4.401 -24.237 1.00 91.00 183 ASP A O 1
ATOM 1506 N N . LYS A 1 184 ? 18.683 -4.865 -25.383 1.00 93.88 184 LYS A N 1
ATOM 1507 C CA . LYS A 1 184 ? 19.264 -6.003 -26.122 1.00 93.88 184 LYS A CA 1
ATOM 1508 C C . LYS A 1 184 ? 20.457 -5.592 -26.986 1.00 93.88 184 LYS A C 1
ATOM 1510 O O . LYS A 1 184 ? 21.417 -6.349 -27.128 1.00 93.88 184 LYS A O 1
ATOM 1515 N N . GLU A 1 185 ? 20.409 -4.418 -27.608 1.00 94.81 185 GLU A N 1
ATOM 1516 C CA . GLU A 1 185 ? 21.530 -3.896 -28.394 1.00 94.81 185 GLU A CA 1
ATOM 1517 C C . GLU A 1 185 ? 22.733 -3.560 -27.512 1.00 94.81 185 GLU A C 1
ATOM 1519 O O . GLU A 1 185 ? 23.855 -3.958 -27.838 1.00 94.81 185 GLU A O 1
ATOM 1524 N N . LYS A 1 186 ? 22.510 -2.909 -26.363 1.00 93.19 186 LYS A N 1
ATOM 1525 C CA . LYS A 1 186 ? 23.562 -2.638 -25.372 1.00 93.19 186 LYS A CA 1
ATOM 1526 C C .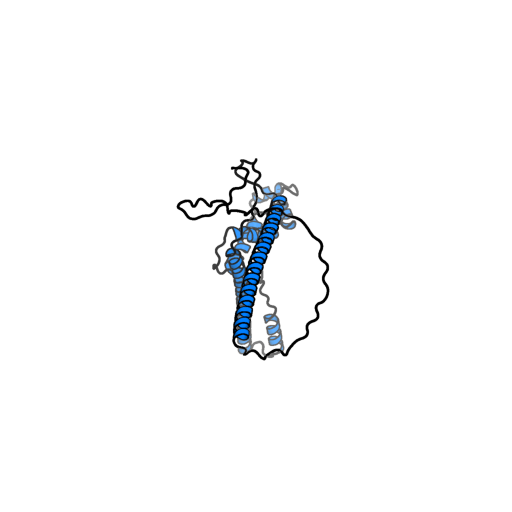 LYS A 1 186 ? 24.209 -3.928 -24.874 1.00 93.19 186 LYS A C 1
ATOM 1528 O O . LYS A 1 186 ? 25.434 -4.016 -24.866 1.00 93.19 186 LYS A O 1
ATOM 1533 N N . GLU A 1 187 ? 23.416 -4.947 -24.545 1.00 94.00 187 GLU A N 1
ATOM 1534 C CA . GLU A 1 187 ? 23.927 -6.263 -24.141 1.00 94.00 187 GLU A CA 1
ATOM 1535 C C . GLU A 1 187 ? 24.798 -6.894 -25.231 1.00 94.00 187 GLU A C 1
ATOM 1537 O O . GLU A 1 187 ? 25.918 -7.330 -24.962 1.00 94.00 187 GLU A O 1
ATOM 1542 N N . LYS A 1 188 ? 24.347 -6.881 -26.492 1.00 94.12 188 LYS A N 1
ATOM 1543 C CA . LYS A 1 188 ? 25.144 -7.385 -27.623 1.00 94.12 188 LYS A CA 1
ATOM 1544 C C . LYS A 1 188 ? 26.461 -6.626 -27.782 1.00 94.12 188 LYS A C 1
ATOM 1546 O O . LYS A 1 188 ? 27.481 -7.237 -28.105 1.00 94.12 188 LYS A O 1
ATOM 1551 N N . VAL A 1 189 ? 26.456 -5.308 -27.586 1.00 95.81 189 VAL A N 1
ATOM 1552 C CA . VAL A 1 189 ? 27.666 -4.479 -27.656 1.00 95.81 189 VAL A CA 1
ATOM 1553 C C . VAL A 1 189 ? 28.633 -4.823 -26.521 1.00 95.81 189 VAL A C 1
ATOM 1555 O O . VAL A 1 189 ? 29.820 -5.018 -26.789 1.00 95.81 189 VAL A O 1
ATOM 1558 N N . GLU A 1 190 ? 28.153 -4.961 -25.286 1.00 95.12 190 GLU A N 1
ATOM 1559 C CA . GLU A 1 190 ? 28.984 -5.349 -24.139 1.00 95.12 190 GLU A CA 1
ATOM 1560 C C . GLU A 1 190 ? 29.556 -6.764 -24.296 1.00 95.12 190 GLU A C 1
ATOM 1562 O O . GLU A 1 190 ? 30.756 -6.969 -24.103 1.00 95.12 190 GLU A O 1
ATOM 1567 N N . LEU A 1 191 ? 28.758 -7.720 -24.782 1.00 94.44 191 LEU A N 1
ATOM 1568 C CA . LEU A 1 191 ? 29.235 -9.065 -25.109 1.00 94.44 191 LEU A CA 1
ATOM 1569 C C . LEU A 1 191 ? 30.325 -9.042 -26.189 1.00 94.44 191 LEU A C 1
ATOM 1571 O O . LEU A 1 191 ? 31.343 -9.721 -26.056 1.00 94.44 191 LEU A O 1
ATOM 1575 N N . LYS A 1 192 ? 30.163 -8.235 -27.247 1.00 94.69 192 LYS A N 1
ATOM 1576 C CA . LYS A 1 192 ? 31.202 -8.061 -28.278 1.00 94.69 192 LYS A CA 1
ATOM 1577 C C . LYS A 1 192 ? 32.481 -7.452 -27.699 1.00 94.69 192 LYS A C 1
ATOM 1579 O O . LYS A 1 192 ? 33.570 -7.902 -28.049 1.00 94.69 192 LYS A O 1
ATOM 1584 N N . LYS A 1 193 ? 32.379 -6.457 -26.811 1.00 95.69 193 LYS A N 1
ATOM 1585 C CA . LYS A 1 193 ? 33.547 -5.866 -26.131 1.00 95.69 193 LYS A CA 1
ATOM 1586 C C . LYS A 1 193 ? 34.251 -6.888 -25.238 1.00 95.69 193 LYS A C 1
ATOM 1588 O O . LYS A 1 193 ? 35.477 -6.971 -25.279 1.00 95.69 193 LYS A O 1
ATOM 1593 N N . ALA A 1 194 ? 33.501 -7.675 -24.468 1.00 94.50 194 ALA A N 1
ATOM 1594 C CA . ALA A 1 194 ? 34.046 -8.726 -23.612 1.00 94.50 194 ALA A CA 1
ATOM 1595 C C . ALA A 1 194 ? 34.777 -9.803 -24.429 1.00 94.50 194 ALA A C 1
ATOM 1597 O O . ALA A 1 194 ? 35.912 -10.145 -24.103 1.00 94.50 194 ALA A O 1
ATOM 1598 N N . ARG A 1 195 ? 34.184 -10.253 -25.545 1.00 95.00 195 ARG A N 1
ATOM 1599 C CA . ARG A 1 195 ? 34.823 -11.194 -26.483 1.00 95.00 195 ARG A CA 1
ATOM 1600 C C . ARG A 1 195 ? 36.134 -10.649 -27.041 1.00 95.00 195 ARG A C 1
ATOM 1602 O O . ARG A 1 195 ? 37.155 -11.315 -26.927 1.00 95.00 195 ARG A O 1
ATOM 1609 N N . LYS A 1 196 ? 36.141 -9.405 -27.533 1.00 94.81 196 LYS A N 1
ATOM 1610 C CA . LYS A 1 196 ? 37.369 -8.756 -28.027 1.00 94.81 196 LYS A CA 1
ATOM 1611 C C . LYS A 1 196 ? 38.458 -8.675 -26.953 1.00 94.81 196 LYS A C 1
ATOM 1613 O O . LYS A 1 196 ? 39.623 -8.926 -27.242 1.00 94.81 196 LYS A O 1
ATOM 1618 N N . LYS A 1 197 ? 38.102 -8.346 -25.705 1.00 94.44 197 LYS A N 1
ATOM 1619 C CA . LYS A 1 197 ? 39.061 -8.335 -24.585 1.00 94.44 197 LYS A CA 1
ATOM 1620 C C . LYS A 1 197 ? 39.630 -9.733 -24.322 1.00 94.44 197 LYS A C 1
ATOM 1622 O O . LYS A 1 197 ? 40.845 -9.857 -24.186 1.00 94.44 197 LYS A O 1
ATOM 1627 N N . ALA A 1 198 ? 38.781 -10.762 -24.307 1.00 93.19 198 ALA A N 1
ATOM 1628 C CA . ALA A 1 198 ? 39.194 -12.151 -24.112 1.00 93.19 198 ALA A CA 1
ATOM 1629 C C . ALA A 1 198 ? 40.131 -12.644 -25.233 1.00 93.19 198 ALA A C 1
ATOM 1631 O O . ALA A 1 198 ? 41.181 -13.227 -24.955 1.00 93.19 198 ALA A O 1
ATOM 1632 N N . GLU A 1 199 ? 39.811 -12.332 -26.492 1.00 93.62 199 GLU A N 1
ATOM 1633 C CA . GLU A 1 199 ? 40.656 -12.634 -27.653 1.00 93.62 199 GLU A CA 1
ATOM 1634 C C . GLU A 1 199 ? 42.039 -11.988 -27.516 1.00 93.62 199 GLU A C 1
ATOM 1636 O O . GLU A 1 199 ? 43.050 -12.685 -27.607 1.00 93.62 199 GLU A O 1
ATOM 1641 N N . ILE A 1 200 ? 42.107 -10.694 -27.183 1.00 95.00 200 ILE A N 1
ATOM 1642 C CA . ILE A 1 200 ? 43.378 -9.983 -26.974 1.00 95.00 200 ILE A CA 1
ATOM 1643 C C . ILE A 1 200 ? 44.192 -10.622 -25.841 1.00 95.00 200 ILE A C 1
ATOM 1645 O O . ILE A 1 200 ? 45.402 -10.804 -25.983 1.00 95.00 200 ILE A O 1
ATOM 1649 N N . THR A 1 201 ? 43.561 -10.979 -24.717 1.00 92.81 201 THR A N 1
ATOM 1650 C CA . THR A 1 201 ? 44.266 -11.656 -23.616 1.00 92.81 201 THR A CA 1
ATOM 1651 C C . THR A 1 201 ? 44.788 -13.032 -24.023 1.00 92.81 201 THR A C 1
ATOM 1653 O O . THR A 1 201 ? 45.928 -13.365 -23.704 1.00 92.81 201 THR A O 1
ATOM 1656 N N . SER A 1 202 ? 44.008 -13.800 -24.790 1.00 90.06 202 SER A N 1
ATOM 1657 C CA . SER A 1 202 ? 44.410 -15.123 -25.274 1.00 90.06 202 SER A CA 1
ATOM 1658 C C . SER A 1 202 ? 45.567 -15.042 -26.276 1.00 90.06 202 SER A C 1
ATOM 1660 O O . SER A 1 202 ? 46.517 -15.815 -26.180 1.00 90.06 202 SER A O 1
ATOM 1662 N N . ALA A 1 203 ? 45.552 -14.050 -27.172 1.00 93.12 203 ALA A N 1
ATOM 1663 C CA . ALA A 1 203 ? 46.628 -13.803 -28.126 1.00 93.12 203 ALA A CA 1
ATOM 1664 C C . ALA A 1 203 ? 47.926 -13.397 -27.413 1.00 93.12 203 ALA A C 1
ATOM 1666 O O . ALA A 1 203 ? 48.994 -13.917 -27.728 1.00 93.12 203 ALA A O 1
ATOM 1667 N N . LYS A 1 204 ? 47.844 -12.530 -26.392 1.00 93.56 204 LYS A N 1
ATOM 1668 C CA . LYS A 1 204 ? 49.003 -12.186 -25.549 1.00 93.56 204 LYS A CA 1
ATOM 1669 C C . LYS A 1 204 ? 49.582 -13.414 -24.845 1.00 93.56 204 LYS A C 1
ATOM 1671 O O . LYS A 1 204 ? 50.800 -13.563 -24.802 1.00 93.56 204 LYS A O 1
ATOM 1676 N N . LEU A 1 205 ? 48.729 -14.296 -24.321 1.00 91.31 205 LEU A N 1
ATOM 1677 C CA . LEU A 1 205 ? 49.162 -15.525 -23.655 1.00 91.31 205 LEU A CA 1
ATOM 1678 C C . LEU A 1 205 ? 49.864 -16.485 -24.629 1.00 91.31 205 LEU A C 1
ATOM 1680 O O . LEU A 1 205 ? 50.933 -16.997 -24.302 1.00 91.31 205 LEU A O 1
ATOM 1684 N N . ARG A 1 206 ? 49.313 -16.669 -25.838 1.00 90.31 206 ARG A N 1
ATOM 1685 C CA . ARG A 1 206 ? 49.938 -17.466 -26.908 1.00 90.31 206 ARG A CA 1
ATOM 1686 C C . ARG A 1 206 ? 51.298 -16.904 -27.312 1.00 90.31 206 ARG A C 1
ATOM 1688 O O . ARG A 1 206 ? 52.275 -17.640 -27.313 1.00 90.31 206 ARG A O 1
ATOM 1695 N N . ASN A 1 207 ? 51.397 -15.593 -27.534 1.00 90.06 207 ASN A N 1
ATOM 1696 C CA . ASN A 1 207 ? 52.667 -14.947 -27.879 1.00 90.06 207 ASN A CA 1
ATOM 1697 C C . ASN A 1 207 ? 53.729 -15.123 -26.777 1.00 90.06 207 ASN A C 1
ATOM 1699 O O . ASN A 1 207 ? 54.907 -15.318 -27.071 1.00 90.06 207 ASN A O 1
ATOM 1703 N N . LEU A 1 208 ? 53.328 -15.083 -25.501 1.00 88.88 208 LEU A N 1
ATOM 1704 C CA . LEU A 1 208 ? 54.226 -15.365 -24.376 1.00 88.88 208 LEU A CA 1
ATOM 1705 C C . LEU A 1 208 ? 54.669 -16.834 -24.337 1.00 88.88 208 LEU A C 1
ATOM 1707 O O . LEU A 1 208 ? 55.833 -17.104 -24.043 1.00 88.88 208 LEU A O 1
ATOM 1711 N N . GLN A 1 209 ? 53.770 -17.777 -24.627 1.00 86.88 209 GLN A N 1
ATOM 1712 C CA . GLN A 1 209 ? 54.105 -19.200 -24.726 1.00 86.88 209 GLN A CA 1
ATOM 1713 C C . GLN A 1 209 ? 55.077 -19.461 -25.879 1.00 86.88 209 GLN A C 1
ATOM 1715 O O . GLN A 1 209 ? 56.114 -20.078 -25.660 1.00 86.88 209 GLN A O 1
ATOM 1720 N N . GLU A 1 210 ? 54.813 -18.912 -27.065 1.00 87.12 210 GLU A N 1
ATOM 1721 C CA . GLU A 1 210 ? 55.704 -19.034 -28.221 1.00 87.12 210 GLU A CA 1
ATOM 1722 C C . GLU A 1 210 ? 57.086 -18.437 -27.948 1.00 87.12 210 GLU A C 1
ATOM 1724 O O . GLU A 1 210 ? 58.097 -19.037 -28.313 1.00 87.12 210 GLU A O 1
ATOM 1729 N N . LYS A 1 211 ? 57.162 -17.282 -27.270 1.00 84.62 211 LYS A N 1
ATOM 1730 C CA . LYS A 1 211 ? 58.446 -16.691 -26.872 1.00 84.62 211 LYS A CA 1
ATOM 1731 C C . LYS A 1 211 ? 59.224 -17.626 -25.939 1.00 84.62 211 LYS A C 1
ATOM 1733 O O . LYS A 1 211 ? 60.391 -17.905 -26.205 1.00 84.62 211 LYS A O 1
ATOM 1738 N N . LYS A 1 212 ? 58.566 -18.180 -24.913 1.00 82.69 212 LYS A N 1
ATOM 1739 C CA . LYS A 1 212 ? 59.174 -19.164 -23.999 1.00 82.69 212 LYS A CA 1
ATOM 1740 C C . LYS A 1 212 ? 59.613 -20.439 -24.725 1.00 82.69 212 LYS A C 1
ATOM 1742 O O . LYS A 1 212 ? 60.657 -21.000 -24.406 1.00 82.69 212 LYS A O 1
ATOM 1747 N N . GLU A 1 213 ? 58.840 -20.919 -25.695 1.00 80.31 213 GLU A N 1
ATOM 1748 C CA . GLU A 1 213 ? 59.210 -22.089 -26.496 1.00 80.31 213 GLU A CA 1
ATOM 1749 C C . GLU A 1 213 ? 60.399 -21.822 -27.419 1.00 80.31 213 GLU A C 1
ATOM 1751 O O . GLU A 1 213 ? 61.262 -22.688 -27.553 1.00 80.31 213 GLU A O 1
ATOM 1756 N N . ARG A 1 214 ? 60.479 -20.637 -28.036 1.00 78.38 214 ARG A N 1
ATOM 1757 C CA . ARG A 1 214 ? 61.643 -20.232 -28.838 1.00 78.38 214 ARG A CA 1
ATOM 1758 C C . ARG A 1 214 ? 62.900 -20.155 -27.975 1.00 78.38 214 ARG A C 1
ATOM 1760 O O . ARG A 1 214 ? 63.912 -20.731 -28.357 1.00 78.38 214 ARG A O 1
ATOM 1767 N N . GLU A 1 215 ? 62.819 -19.553 -26.790 1.00 75.19 215 GLU A N 1
ATOM 1768 C CA . GLU A 1 215 ? 63.929 -19.518 -25.825 1.00 75.19 215 GLU A CA 1
ATOM 1769 C C . GLU A 1 215 ? 64.372 -20.936 -25.410 1.00 75.19 215 GLU A C 1
ATOM 1771 O O . GLU A 1 215 ? 65.564 -21.229 -25.398 1.00 75.19 215 GLU A O 1
ATOM 1776 N N . ARG A 1 216 ? 63.426 -21.860 -25.179 1.00 72.56 216 ARG A N 1
ATOM 1777 C CA . ARG A 1 216 ? 63.715 -23.283 -24.894 1.00 72.56 216 ARG A CA 1
ATOM 1778 C C . ARG A 1 216 ? 64.308 -24.060 -26.074 1.00 72.56 216 ARG A C 1
ATOM 1780 O O . ARG A 1 216 ? 64.976 -25.065 -25.856 1.00 72.56 216 ARG A O 1
ATOM 1787 N N . LYS A 1 217 ? 64.021 -23.670 -27.320 1.00 67.44 217 LYS A N 1
ATOM 1788 C CA . LYS A 1 217 ? 64.584 -24.304 -28.528 1.00 67.44 217 LYS A CA 1
ATOM 1789 C C . LYS A 1 217 ? 65.993 -23.793 -28.835 1.00 67.44 217 LYS A C 1
ATOM 1791 O O . LYS A 1 217 ? 66.797 -24.566 -29.334 1.00 67.44 217 LYS A O 1
ATOM 1796 N N . VAL A 1 218 ? 66.296 -22.539 -28.496 1.00 63.47 218 VAL A N 1
ATOM 1797 C CA . VAL A 1 218 ? 67.637 -21.943 -28.638 1.00 63.47 218 VAL A CA 1
ATOM 1798 C C . VAL A 1 218 ? 68.613 -22.469 -27.575 1.00 63.47 218 VAL A C 1
ATOM 1800 O O . VAL A 1 218 ? 69.801 -22.580 -27.850 1.00 63.47 218 VAL A O 1
ATOM 1803 N N . SER A 1 219 ? 68.132 -22.865 -26.392 1.00 59.09 219 SER A N 1
ATOM 1804 C CA . SER A 1 219 ? 68.967 -23.450 -25.328 1.00 59.09 219 SER A CA 1
ATOM 1805 C C . SER A 1 219 ? 69.146 -24.976 -25.398 1.00 59.09 219 SER A C 1
ATOM 1807 O O . SER A 1 219 ? 69.802 -25.551 -24.529 1.00 59.09 219 SER A O 1
ATOM 1809 N N . LYS A 1 220 ? 68.603 -25.658 -26.418 1.00 55.16 220 LYS A N 1
ATOM 1810 C CA . LYS A 1 220 ? 68.875 -27.086 -26.666 1.00 55.16 220 LYS A CA 1
ATOM 1811 C C . LYS A 1 220 ? 70.137 -27.244 -27.533 1.00 55.16 220 LYS A C 1
ATOM 1813 O O . LYS A 1 220 ? 70.125 -26.755 -28.662 1.00 55.16 220 LYS A O 1
ATOM 1818 N N . PRO A 1 221 ? 71.196 -27.950 -27.086 1.00 48.19 221 PRO A N 1
ATOM 1819 C CA . PRO A 1 221 ? 72.329 -28.271 -27.951 1.00 48.19 221 PRO A CA 1
ATOM 1820 C C . PRO A 1 221 ? 71.898 -29.247 -29.057 1.00 48.19 221 PRO A C 1
ATOM 1822 O O . PRO A 1 221 ? 71.117 -30.174 -28.830 1.00 48.19 221 PRO A O 1
ATOM 1825 N N . ALA A 1 222 ? 72.392 -29.006 -30.272 1.00 45.78 222 ALA A N 1
ATOM 1826 C CA . ALA 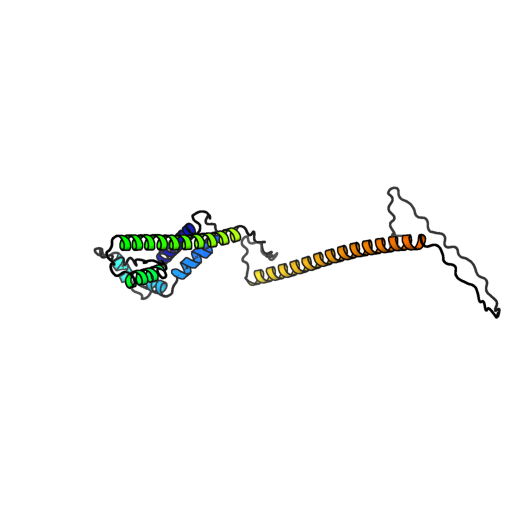A 1 222 ? 72.080 -29.784 -31.463 1.00 45.78 222 ALA A CA 1
ATOM 1827 C C . ALA A 1 222 ? 72.603 -31.227 -31.346 1.00 45.78 222 ALA A C 1
ATOM 1829 O O . ALA A 1 222 ? 73.806 -31.469 -31.413 1.00 45.78 222 ALA A O 1
ATOM 1830 N N . ALA A 1 223 ? 71.697 -32.199 -31.230 1.00 46.78 223 ALA A N 1
ATOM 1831 C CA . ALA A 1 223 ? 72.000 -33.583 -31.576 1.00 46.78 223 ALA A CA 1
ATOM 1832 C C . ALA A 1 223 ? 71.988 -33.719 -33.111 1.00 46.78 223 ALA A C 1
ATOM 1834 O O . ALA A 1 223 ? 70.995 -33.405 -33.769 1.00 46.78 223 ALA A O 1
ATOM 1835 N N . ALA A 1 224 ? 73.128 -34.129 -33.666 1.00 42.22 224 ALA A N 1
ATOM 1836 C CA . ALA A 1 224 ? 73.442 -34.171 -35.094 1.00 42.22 224 ALA A CA 1
ATOM 1837 C C . ALA A 1 224 ? 72.522 -35.089 -35.935 1.00 42.22 224 ALA A C 1
ATOM 1839 O O . ALA A 1 224 ? 72.196 -36.190 -35.485 1.00 42.22 224 ALA A O 1
ATOM 1840 N N . PRO A 1 225 ? 72.197 -34.735 -37.199 1.00 45.50 225 PRO A N 1
ATOM 1841 C CA . PRO A 1 225 ? 71.624 -35.678 -38.149 1.00 45.50 225 PRO A CA 1
ATOM 1842 C C . PRO A 1 225 ? 72.705 -36.350 -39.017 1.00 45.50 225 PRO A C 1
ATOM 1844 O O . PRO A 1 225 ? 73.613 -35.711 -39.553 1.00 45.50 225 PRO A O 1
ATOM 1847 N N . LYS A 1 226 ? 72.574 -37.675 -39.155 1.00 38.59 226 LYS A N 1
ATOM 1848 C CA . LYS A 1 226 ? 73.357 -38.550 -40.040 1.00 38.59 226 LYS A CA 1
ATOM 1849 C C . LYS A 1 226 ? 72.991 -38.352 -41.525 1.00 38.59 226 LYS A C 1
ATOM 1851 O O . LYS A 1 226 ? 71.964 -37.786 -41.879 1.00 38.59 226 LYS A O 1
ATOM 1856 N N . GLN A 1 227 ? 73.902 -38.822 -42.371 1.00 39.66 227 GLN A N 1
ATOM 1857 C CA . GLN A 1 227 ? 74.149 -38.491 -43.776 1.00 39.66 227 GLN A CA 1
ATOM 1858 C C . GLN A 1 227 ? 73.192 -39.084 -44.844 1.00 39.66 227 GLN A C 1
ATOM 1860 O O . GLN A 1 227 ? 72.739 -40.213 -44.717 1.00 39.66 227 GLN A O 1
ATOM 1865 N N . LYS A 1 228 ? 73.083 -38.333 -45.962 1.00 38.06 228 LYS A N 1
ATOM 1866 C CA . LYS A 1 228 ? 73.099 -38.709 -47.407 1.00 38.06 228 LYS A CA 1
ATOM 1867 C C . LYS A 1 228 ? 72.141 -39.791 -47.961 1.00 38.06 228 LYS A C 1
ATOM 1869 O O . LYS A 1 228 ? 72.339 -40.968 -47.695 1.00 38.06 228 LYS A O 1
ATOM 1874 N N . LYS A 1 229 ? 71.397 -39.433 -49.029 1.00 33.38 229 LYS A N 1
ATOM 1875 C CA . LYS A 1 229 ? 71.638 -39.972 -50.395 1.00 33.38 229 LYS A CA 1
ATOM 1876 C C . LYS A 1 229 ? 70.990 -39.122 -51.505 1.00 33.38 229 LYS A C 1
ATOM 1878 O O . LYS A 1 229 ? 69.836 -38.729 -51.414 1.00 33.38 229 LYS A O 1
ATOM 1883 N N . LYS A 1 230 ? 71.789 -38.845 -52.541 1.00 37.53 230 LYS A N 1
ATOM 1884 C CA . LYS A 1 230 ? 71.446 -38.195 -53.816 1.00 37.53 230 LYS A CA 1
ATOM 1885 C C . LYS A 1 230 ? 70.814 -39.214 -54.774 1.00 37.53 230 LYS A C 1
ATOM 1887 O O . LYS A 1 230 ? 71.272 -40.353 -54.780 1.00 37.53 230 LYS A O 1
ATOM 1892 N N . GLN A 1 231 ? 69.952 -38.761 -55.684 1.00 30.81 231 GLN A N 1
ATOM 1893 C CA . GLN A 1 231 ? 69.976 -39.200 -57.086 1.00 30.81 231 GLN A CA 1
ATOM 1894 C C . GLN A 1 231 ? 69.376 -38.120 -57.999 1.00 30.81 231 GLN A C 1
ATOM 1896 O O . GLN A 1 231 ? 68.350 -37.524 -57.694 1.00 30.81 231 GLN A O 1
ATOM 1901 N N . ARG A 1 232 ? 70.104 -37.832 -59.080 1.00 30.77 232 ARG A N 1
ATOM 1902 C CA . ARG A 1 232 ? 69.881 -36.787 -60.082 1.00 30.77 232 ARG A CA 1
ATOM 1903 C C . ARG A 1 232 ? 70.303 -37.391 -61.422 1.00 30.77 232 ARG A C 1
ATOM 1905 O O . ARG A 1 232 ? 71.473 -37.735 -61.513 1.00 30.77 232 ARG A O 1
ATOM 1912 N N . VAL A 1 233 ? 69.407 -37.498 -62.404 1.00 30.00 233 VAL A N 1
ATOM 1913 C CA . VAL A 1 233 ? 69.642 -37.600 -63.873 1.00 30.00 233 VAL A CA 1
ATOM 1914 C C . VAL A 1 233 ? 68.258 -37.348 -64.530 1.00 30.00 233 VAL A C 1
ATOM 1916 O O . VAL A 1 233 ? 67.273 -37.714 -63.901 1.00 30.00 233 VAL A O 1
ATOM 1919 N N . VAL A 1 234 ? 67.996 -36.715 -65.684 1.00 31.97 234 VAL A N 1
ATOM 1920 C CA . VAL A 1 234 ? 68.691 -36.354 -66.944 1.00 31.97 234 VAL A CA 1
ATOM 1921 C C . VAL A 1 234 ? 67.918 -35.122 -67.504 1.00 31.97 234 VAL A C 1
ATOM 1923 O O . VAL A 1 234 ? 66.695 -35.116 -67.434 1.00 31.97 234 VAL A O 1
ATOM 1926 N N . VAL A 1 235 ? 68.525 -33.952 -67.745 1.00 30.02 235 VAL A N 1
ATOM 1927 C CA . VAL A 1 235 ? 68.869 -33.331 -69.057 1.00 30.02 235 VAL A CA 1
ATOM 1928 C C . VAL A 1 235 ? 67.864 -33.529 -70.213 1.00 30.02 235 VAL A C 1
ATOM 1930 O O . VAL A 1 235 ? 67.741 -34.628 -70.733 1.00 30.02 235 VAL A O 1
ATOM 1933 N N . ALA A 1 236 ? 67.277 -32.427 -70.698 1.00 30.31 236 ALA A N 1
ATOM 1934 C CA . ALA A 1 236 ? 67.111 -32.138 -72.130 1.00 30.31 236 ALA A CA 1
ATOM 1935 C C . ALA A 1 236 ? 66.879 -30.626 -72.324 1.00 30.31 236 ALA A C 1
ATOM 1937 O O . ALA A 1 236 ? 65.959 -30.048 -71.749 1.00 30.31 236 ALA A O 1
ATOM 1938 N N . GLU A 1 237 ? 67.775 -30.000 -73.087 1.00 27.97 237 GLU A N 1
ATOM 1939 C CA . GLU A 1 237 ? 67.757 -28.595 -73.498 1.00 27.97 237 GLU A CA 1
ATOM 1940 C C . GLU A 1 237 ? 66.645 -28.296 -74.514 1.00 27.97 237 GLU A C 1
ATOM 1942 O O . GLU A 1 237 ? 66.308 -29.127 -75.354 1.00 27.97 237 GLU A O 1
ATOM 1947 N N . GLY A 1 238 ? 66.157 -27.054 -74.497 1.00 29.84 238 GLY A N 1
ATOM 1948 C CA . GLY A 1 238 ? 65.304 -26.474 -75.530 1.00 29.84 238 GLY A CA 1
ATOM 1949 C C . GLY A 1 238 ? 65.371 -24.950 -75.462 1.00 29.84 238 GLY A C 1
ATOM 1950 O O . GLY A 1 238 ? 64.929 -24.350 -74.491 1.00 29.84 2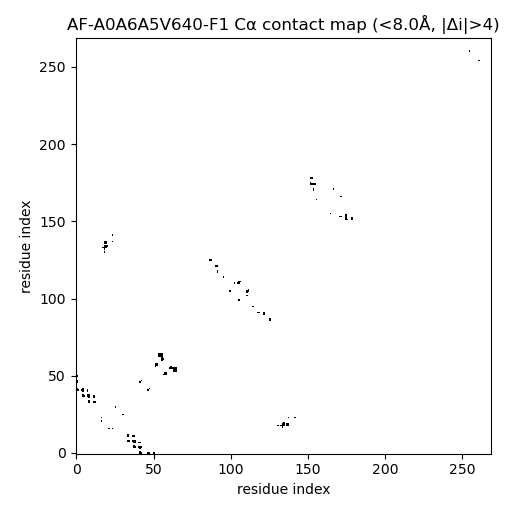38 GLY A O 1
ATOM 1951 N N . ARG A 1 239 ? 66.013 -24.356 -76.469 1.00 30.75 239 ARG A N 1
ATOM 1952 C CA . ARG A 1 239 ? 66.400 -22.946 -76.626 1.00 30.75 239 ARG A CA 1
ATOM 1953 C C . ARG A 1 239 ? 65.239 -21.939 -76.653 1.00 30.75 239 ARG A C 1
ATOM 1955 O O . ARG A 1 239 ? 64.232 -22.193 -77.301 1.00 30.75 239 ARG A O 1
ATOM 1962 N N . GLY A 1 240 ? 65.552 -20.731 -76.170 1.00 28.56 240 GLY A N 1
ATOM 1963 C CA . GLY A 1 240 ? 65.171 -19.452 -76.788 1.00 28.56 240 GLY A CA 1
ATOM 1964 C C . GLY A 1 240 ? 64.030 -18.699 -76.103 1.00 28.56 240 GLY A C 1
ATOM 1965 O O . GLY A 1 240 ? 62.892 -19.127 -76.189 1.00 28.56 240 GLY A O 1
ATOM 1966 N N . ASP A 1 241 ? 64.312 -17.558 -75.470 1.00 34.62 241 ASP A N 1
ATOM 1967 C CA . ASP A 1 241 ? 64.124 -16.246 -76.110 1.00 34.62 241 ASP A CA 1
ATOM 1968 C C . ASP A 1 241 ? 64.663 -15.109 -75.215 1.00 34.62 241 ASP A C 1
ATOM 1970 O O . ASP A 1 241 ? 64.725 -15.229 -73.991 1.00 34.62 241 ASP A O 1
ATOM 1974 N N . ARG A 1 242 ? 65.123 -14.034 -75.857 1.00 35.28 242 ARG A N 1
ATOM 1975 C CA . ARG A 1 242 ? 65.647 -12.792 -75.271 1.00 35.28 242 ARG A CA 1
ATOM 1976 C C . ARG A 1 242 ? 64.488 -11.831 -74.998 1.00 35.28 242 ARG A C 1
ATOM 1978 O O . ARG A 1 242 ? 63.567 -11.773 -75.801 1.00 35.28 242 ARG A O 1
ATOM 1985 N N . GLY A 1 243 ? 64.581 -11.006 -73.954 1.00 34.06 243 GLY A N 1
ATOM 1986 C CA . GLY A 1 243 ? 63.703 -9.836 -73.840 1.00 34.06 243 GLY A CA 1
ATOM 1987 C C . GLY A 1 243 ? 63.543 -9.264 -72.436 1.00 34.06 243 GLY A C 1
ATOM 1988 O O . GLY A 1 243 ? 62.553 -9.540 -71.772 1.00 34.06 243 GLY A O 1
ATOM 1989 N N . ASP A 1 244 ? 64.533 -8.467 -72.043 1.00 36.06 244 ASP A N 1
ATOM 1990 C CA . ASP A 1 244 ? 64.459 -7.216 -71.280 1.00 36.06 244 ASP A CA 1
ATOM 1991 C C . ASP A 1 244 ? 63.768 -7.138 -69.905 1.00 36.06 244 ASP A C 1
ATOM 1993 O O . ASP A 1 244 ? 62.549 -7.149 -69.724 1.00 36.06 244 ASP A O 1
ATOM 1997 N N . GLU A 1 245 ? 64.645 -6.901 -68.926 1.00 36.56 245 GLU A N 1
ATOM 1998 C CA . GLU A 1 245 ? 64.390 -6.297 -67.628 1.00 36.56 245 GLU A CA 1
ATOM 1999 C C . GLU A 1 245 ? 63.747 -4.909 -67.779 1.00 36.56 245 GLU A C 1
ATOM 2001 O O . GLU A 1 245 ? 64.340 -3.983 -68.328 1.00 36.56 245 GLU A O 1
ATOM 2006 N N . ILE A 1 246 ? 62.564 -4.726 -67.190 1.00 42.12 246 ILE A N 1
ATOM 2007 C CA . ILE A 1 246 ? 62.093 -3.400 -66.784 1.00 42.12 246 ILE A CA 1
ATOM 2008 C C . ILE A 1 246 ? 62.100 -3.375 -65.261 1.00 42.12 246 ILE A C 1
ATOM 2010 O O . ILE A 1 246 ? 61.221 -3.928 -64.589 1.00 42.12 246 ILE A O 1
ATOM 2014 N N . GLY A 1 247 ? 63.135 -2.726 -64.727 1.00 38.88 247 GLY A N 1
ATOM 2015 C CA . GLY A 1 247 ? 63.196 -2.294 -63.343 1.00 38.88 247 GLY A CA 1
ATOM 2016 C C . GLY A 1 247 ? 61.980 -1.431 -63.011 1.00 38.88 247 GLY A C 1
ATOM 2017 O O . GLY A 1 247 ? 61.644 -0.484 -63.719 1.00 38.88 247 GLY A O 1
ATOM 2018 N N . ARG A 1 248 ? 61.286 -1.776 -61.926 1.00 38.72 248 ARG A N 1
ATOM 2019 C CA . ARG A 1 248 ? 60.327 -0.870 -61.292 1.00 38.72 248 ARG A CA 1
ATOM 2020 C C . ARG A 1 248 ? 61.094 0.029 -60.337 1.00 38.72 248 ARG A C 1
ATOM 2022 O O . ARG A 1 248 ? 61.391 -0.385 -59.217 1.00 38.72 248 ARG A O 1
ATOM 2029 N N . ASP A 1 249 ? 61.356 1.252 -60.772 1.00 44.50 249 ASP A N 1
ATOM 2030 C CA . ASP A 1 249 ? 61.736 2.331 -59.868 1.00 44.50 249 ASP A CA 1
ATOM 2031 C C . ASP A 1 249 ? 60.595 2.620 -58.870 1.00 44.50 249 ASP A C 1
ATOM 2033 O O . ASP A 1 249 ? 59.414 2.629 -59.245 1.00 44.50 249 ASP A O 1
ATOM 2037 N N . PRO A 1 250 ? 60.899 2.855 -57.581 1.00 50.00 250 PRO A N 1
ATOM 2038 C CA . PRO A 1 250 ? 59.910 3.305 -56.613 1.00 50.00 250 PRO A CA 1
ATOM 2039 C C . PRO A 1 250 ? 59.563 4.785 -56.848 1.00 50.00 250 PRO A C 1
ATOM 2041 O O . PRO A 1 250 ? 60.435 5.649 -56.883 1.00 50.00 250 PRO A O 1
ATOM 2044 N N . ALA A 1 251 ? 58.268 5.090 -56.968 1.00 50.97 251 ALA A N 1
ATOM 2045 C CA . ALA A 1 251 ? 57.762 6.459 -57.083 1.00 50.97 251 ALA A CA 1
ATOM 2046 C C . ALA A 1 251 ? 58.167 7.340 -55.872 1.00 50.97 251 ALA A C 1
ATOM 2048 O O . ALA A 1 251 ? 58.197 6.846 -54.739 1.00 50.97 251 ALA A O 1
ATOM 2049 N N . PRO A 1 252 ? 58.427 8.648 -56.070 1.00 49.34 252 PRO A N 1
ATOM 2050 C CA . PRO A 1 252 ? 58.912 9.536 -55.018 1.00 49.34 252 PRO A CA 1
ATOM 2051 C C . PRO A 1 252 ? 57.828 9.827 -53.970 1.00 49.34 252 PRO A C 1
ATOM 2053 O O . PRO A 1 252 ? 56.750 10.337 -54.272 1.00 49.34 252 PRO A O 1
ATOM 2056 N N . THR A 1 253 ? 58.126 9.551 -52.701 1.00 48.41 253 THR A N 1
ATOM 2057 C CA . THR A 1 253 ? 57.329 10.030 -51.566 1.00 48.41 253 THR A CA 1
ATOM 2058 C C . THR A 1 253 ? 57.731 11.463 -51.220 1.00 48.41 253 THR A C 1
ATOM 2060 O O . THR A 1 253 ? 58.790 11.687 -50.635 1.00 48.41 253 THR A O 1
ATOM 2063 N N . THR A 1 254 ? 56.887 12.444 -51.541 1.00 52.41 254 THR A N 1
ATOM 2064 C CA . THR A 1 254 ? 57.055 13.828 -51.073 1.00 52.41 254 THR A CA 1
ATOM 2065 C C . THR A 1 254 ? 56.638 13.935 -49.603 1.00 52.41 254 THR A C 1
ATOM 2067 O O . THR A 1 254 ? 55.457 13.888 -49.257 1.00 52.41 254 THR A O 1
ATOM 2070 N N . THR A 1 255 ? 57.622 14.074 -48.718 1.00 47.50 255 THR A N 1
ATOM 2071 C CA . THR A 1 255 ? 57.437 14.246 -47.271 1.00 47.50 255 THR A CA 1
ATOM 2072 C C . THR A 1 255 ? 57.034 15.687 -46.958 1.00 47.50 255 THR A C 1
ATOM 2074 O O . THR A 1 255 ? 57.815 16.611 -47.163 1.00 47.50 255 THR A O 1
ATOM 2077 N N . THR A 1 256 ? 55.833 15.908 -46.419 1.00 63.00 256 THR A N 1
ATOM 2078 C CA . THR A 1 256 ? 55.457 17.216 -45.856 1.00 63.00 256 THR A CA 1
ATOM 2079 C C . THR A 1 256 ? 55.868 17.315 -44.381 1.00 63.00 256 THR A C 1
ATOM 2081 O O . THR A 1 256 ? 55.930 16.319 -43.656 1.00 63.00 256 THR A O 1
ATOM 2084 N N . ARG A 1 257 ? 56.133 18.545 -43.919 1.00 56.38 257 ARG A N 1
ATOM 2085 C CA . ARG A 1 257 ? 56.761 18.941 -42.633 1.00 56.38 257 ARG A CA 1
ATOM 2086 C C . ARG A 1 257 ? 56.050 18.473 -41.338 1.00 56.38 257 ARG A C 1
ATOM 2088 O O . ARG A 1 257 ? 56.439 18.890 -40.253 1.00 56.38 257 ARG A O 1
ATOM 2095 N N . ARG A 1 258 ? 55.009 17.633 -41.403 1.00 56.12 258 ARG A N 1
ATOM 2096 C CA . ARG A 1 258 ? 54.269 17.110 -40.229 1.00 56.12 258 ARG A CA 1
ATOM 2097 C C . ARG A 1 258 ? 53.973 15.599 -40.265 1.00 56.12 258 ARG A C 1
ATOM 2099 O O . ARG A 1 258 ? 53.014 15.154 -39.641 1.00 56.12 258 ARG A O 1
ATOM 2106 N N . GLY A 1 259 ? 54.798 14.804 -40.951 1.00 51.28 259 GLY A N 1
ATOM 2107 C CA . GLY A 1 259 ? 54.989 13.381 -40.627 1.00 51.28 259 GLY A CA 1
ATOM 2108 C C . GLY A 1 259 ? 53.736 12.492 -40.613 1.00 51.28 259 GLY A C 1
ATOM 2109 O O . GLY A 1 259 ? 53.552 11.713 -39.679 1.00 51.28 259 GLY A O 1
ATOM 2110 N N . ARG A 1 260 ? 52.871 12.571 -41.633 1.00 55.38 260 ARG A N 1
ATOM 2111 C CA . ARG A 1 260 ? 51.820 11.562 -41.871 1.00 55.38 260 ARG A CA 1
ATOM 2112 C C . ARG A 1 260 ? 51.775 11.162 -43.339 1.00 55.38 260 ARG A C 1
ATOM 2114 O O . ARG A 1 260 ? 51.768 12.022 -44.211 1.00 55.38 260 ARG A O 1
ATOM 2121 N N . ASN A 1 261 ? 51.722 9.855 -43.584 1.00 45.94 261 ASN A N 1
ATOM 2122 C CA . ASN A 1 261 ? 51.656 9.269 -44.917 1.00 45.94 261 ASN A CA 1
ATOM 2123 C C . ASN A 1 261 ? 50.180 9.034 -45.287 1.00 45.94 261 ASN A C 1
ATOM 2125 O O . ASN A 1 261 ? 49.480 8.328 -44.560 1.00 45.94 261 ASN A O 1
ATOM 2129 N N . ILE A 1 262 ? 49.690 9.640 -46.371 1.00 63.00 262 ILE A N 1
ATOM 2130 C CA . ILE A 1 262 ? 48.308 9.469 -46.845 1.00 63.00 262 ILE A CA 1
ATOM 2131 C C . ILE A 1 262 ? 48.368 8.970 -48.288 1.00 63.00 262 ILE A C 1
ATOM 2133 O O . ILE A 1 262 ? 48.970 9.614 -49.141 1.00 63.00 262 ILE A O 1
ATOM 2137 N N . LYS A 1 263 ? 47.732 7.827 -48.571 1.00 58.31 263 LYS A N 1
ATOM 2138 C CA . LYS A 1 263 ? 47.509 7.359 -49.945 1.00 58.31 263 LYS A CA 1
ATOM 2139 C C . LYS A 1 263 ? 46.305 8.106 -50.521 1.00 58.31 263 LYS A C 1
ATOM 2141 O O . LYS A 1 263 ? 45.178 7.844 -50.105 1.00 58.31 263 LYS A O 1
ATOM 2146 N N . LEU A 1 264 ? 46.544 9.037 -51.443 1.00 60.91 264 LEU A N 1
ATOM 2147 C CA . LEU A 1 264 ? 45.478 9.687 -52.207 1.00 60.91 264 LEU A CA 1
ATOM 2148 C C . LEU A 1 264 ? 44.956 8.723 -53.291 1.00 60.91 264 LEU A C 1
ATOM 2150 O O . LEU A 1 264 ? 45.762 8.105 -53.987 1.00 60.91 264 LEU A O 1
ATOM 2154 N N . PRO A 1 265 ? 43.632 8.547 -53.437 1.00 62.03 265 PRO A N 1
ATOM 2155 C CA . PRO A 1 265 ? 43.063 7.766 -54.528 1.00 62.03 265 PRO A CA 1
ATOM 2156 C C . PRO A 1 265 ? 43.191 8.513 -55.866 1.00 62.03 265 PRO A C 1
ATOM 2158 O O . PRO A 1 265 ? 43.003 9.726 -55.921 1.00 62.03 265 PRO A O 1
ATOM 2161 N N . ALA A 1 266 ? 43.420 7.770 -56.953 1.00 59.44 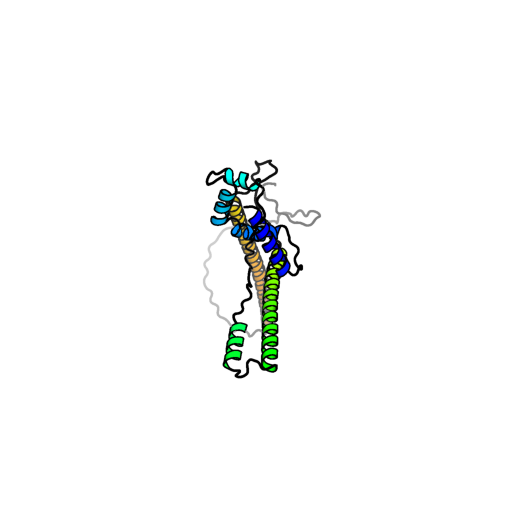266 ALA A N 1
ATOM 2162 C CA . ALA A 1 266 ? 43.707 8.263 -58.312 1.00 59.44 266 ALA A CA 1
ATOM 2163 C C . ALA A 1 266 ? 42.599 9.105 -58.985 1.00 59.44 266 ALA A C 1
ATOM 2165 O O . ALA A 1 266 ? 42.702 9.444 -60.154 1.00 59.44 266 ALA A O 1
ATOM 2166 N N . LYS A 1 267 ? 41.519 9.432 -58.270 1.00 55.22 267 LYS A N 1
ATOM 2167 C CA . LYS A 1 267 ? 40.437 10.298 -58.765 1.00 55.22 267 LYS A CA 1
ATOM 2168 C C . LYS A 1 267 ? 40.698 11.788 -58.506 1.00 55.22 267 LYS A C 1
ATOM 2170 O O . LYS A 1 267 ? 39.883 12.612 -58.897 1.00 55.22 267 LYS A O 1
ATOM 2175 N N . PHE A 1 268 ? 41.788 12.106 -57.808 1.00 55.84 268 PHE A N 1
ATOM 2176 C CA . PHE A 1 268 ? 42.185 13.467 -57.436 1.00 55.84 268 PHE A CA 1
ATOM 2177 C C . PHE A 1 268 ? 43.656 13.763 -57.779 1.00 55.84 268 PHE A C 1
ATOM 2179 O O . PHE A 1 268 ? 44.257 14.636 -57.155 1.00 55.84 268 PHE A O 1
ATOM 2186 N N . GLN A 1 269 ? 44.238 12.993 -58.706 1.00 52.19 269 GLN A N 1
ATOM 2187 C CA . GLN A 1 269 ? 45.503 13.332 -59.364 1.00 52.19 269 GLN A CA 1
ATOM 2188 C C . GLN A 1 269 ? 45.219 14.091 -60.653 1.00 52.19 269 GLN A C 1
ATOM 2190 O O . GLN A 1 269 ? 44.224 13.726 -61.318 1.00 52.19 269 GLN A O 1
#

Sequence (269 aa):
LFKPLLLAYLKALTTYLHEAQGLLLVKKGDFFPLFWEAWTISFKKKTILKSFKATGIWPRNAEVILQKYRPSTPVEQDSRESSTSVLSGKDWLKIETLVRNTVREEGSREVQKLKRSLHHISVQNDILHAEVQGLTKALQVKKKQQKKSKPLDLQQRREYHGGAVFWSPRKLREARVRESVVDKEKEKVELKKARKKAEITSAKLRNLQEKKERERKVSKPAAAPKQKKKQRVVVAEGRGDRGDEIGRDPAPTTTTRRGRNIKLPAKFQ

Secondary structure (DSSP, 8-state):
-HHHHHHHHHHHHHHHHHHTTT-SPPPGGGHHHHHHHHHHHHS-HHHHHHHHHHTTTTTT-THHHHHTTS------------------THHHHHHHHHHHHH-S-TT-HHHHHHHHHHHHHHHHHHHHHHHHHHHHHHHHHHHHHHS-PPPP--PPPTT---S--PPPHHHHHHHHHHHHHHHHHHHHHH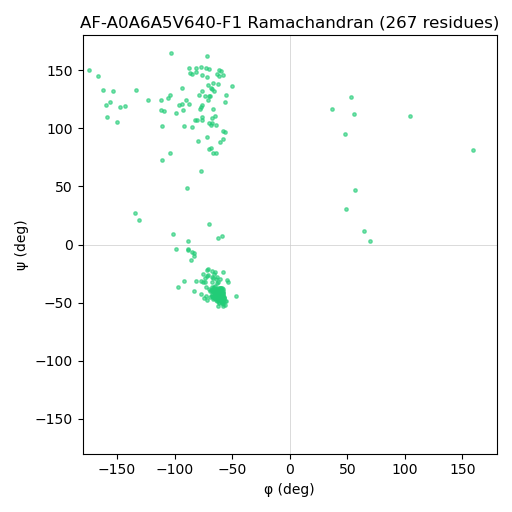HHHHHHHHHHHHHHHHHHHHHHHHHHHHTS--PPPPP---------------------PPPP----TT-------TT--

Radius of gyration: 45.9 Å; Cα contacts (8 Å, |Δi|>4): 85; chains: 1; bounding box: 114×62×121 Å

Organism: NCBI:txid1447943

pLDDT: mean 75.7, std 20.19, range [27.97, 95.81]

Mean predicted aligned error: 18.11 Å

Foldseek 3Di:
DVVQLVVQLVVLVVLLCVLLVVVDDDDPVNVVVSSVRSCVRQPDPVNVQVVCVCCCVVVNDPVSVVVVPPDDDDPPPPPPVPPPDPQCCPPLVVVVVVLVVPDPCCPDPVNVVVNVVSVVVSVVVSVVVSNVSSNVVNVVVVVVVPDDDDDQDQDDDPPDPDPDDDDDPVSVVVSVVVVVVVVVVVVVVVVVVVVVVVVVVVVVVVVVVVVVVVVVVVPDDDDDDDDDDDDDDDDDDDDDDDDDDDDDDDDDDDDDPPDDDDDDDPVVD

Solvent-accessible surface area (backbone atoms only — not comparable to full-atom values): 16935 Å² total; per-residue (Å²): 95,64,68,54,28,51,54,36,31,52,50,43,49,52,51,51,41,59,30,31,69,65,77,57,80,90,47,82,82,54,46,58,64,41,47,50,54,14,42,67,67,30,72,32,71,68,49,49,51,53,38,33,42,62,65,13,68,44,67,79,36,70,60,58,57,54,55,74,75,47,94,67,82,87,78,78,78,73,80,72,75,74,81,76,65,100,60,87,59,71,63,56,55,53,51,49,52,50,50,63,73,70,43,89,62,70,83,39,71,66,50,49,50,49,50,52,51,50,52,50,52,48,52,51,50,52,50,51,52,54,49,55,53,19,43,53,51,37,51,52,51,51,54,56,71,67,54,78,74,80,81,78,71,72,84,76,65,91,86,65,88,67,93,76,84,86,81,53,75,66,54,56,52,54,32,52,51,52,51,56,50,54,51,54,51,50,50,53,50,51,52,51,51,51,50,54,51,50,50,54,53,51,51,54,51,50,54,53,50,51,50,54,50,50,55,56,57,71,72,50,80,84,80,82,84,86,84,90,86,88,87,88,89,82,91,83,91,82,88,87,85,88,82,79,90,78,82,82,77,81,80,85,80,84,82,62,102,77,82,76,91,75,88,78,64,84,88,78,112